Protein AF-0000000086676633 (afdb_homodimer)

Foldseek 3Di:
DADDPVLLVLLQVLLQLLLLLLVLLQVQLVVCVVVQLNQVSVVSNVVSVVSVVLNVVSCVVCVVNVHHHDPPHHDDQQHDPDPLSSLVSSLVSLVVLLVSLVVSLVVCVVVPVVVSNVSSVVVNVVSVVSNVVSVVLNVCCVVVPVVVSSVVRHDDPDPD/DADDPVLLVLLQVLLQLLLLLLVLLQVQLVVCVVVQLNQVSVVSNVVSVVSVVLNVVSCVVCVVNVHHHDPPHHDDHQHDPDPLSSLVSSLVSLVVLLVSLVVSLVVCVVVPVVVSNVSSVVVNVVSVVSNVVSVVLNVCCVVVPVVVSSVVRHDDPDPD

pLDDT: mean 95.57, std 9.32, range [37.19, 98.94]

Structure (mmCIF, N/CA/C/O backbone):
data_AF-0000000086676633-model_v1
#
loop_
_entity.id
_entity.type
_entity.pdbx_description
1 polymer Bacterioferritin
#
loop_
_atom_site.group_PDB
_atom_site.id
_atom_site.type_symbol
_atom_site.label_atom_id
_atom_site.label_alt_id
_atom_site.label_comp_id
_atom_site.label_asym_id
_atom_site.label_entity_id
_atom_site.label_seq_id
_atom_site.pdbx_PDB_ins_code
_atom_site.Cartn_x
_atom_site.Cartn_y
_atom_site.Cartn_z
_atom_site.occupancy
_atom_site.B_iso_or_equiv
_atom_site.auth_seq_id
_atom_site.auth_comp_id
_atom_site.auth_asym_id
_atom_site.auth_atom_id
_atom_site.pdbx_PDB_model_num
ATOM 1 N N . MET A 1 1 ? 8.594 24.953 11.445 1 59.09 1 MET A N 1
ATOM 2 C CA . MET A 1 1 ? 8 24.953 12.781 1 59.09 1 MET A CA 1
ATOM 3 C C . MET A 1 1 ? 7.645 23.531 13.211 1 59.09 1 MET A C 1
ATOM 5 O O . MET A 1 1 ? 7.156 22.734 12.406 1 59.09 1 MET A O 1
ATOM 9 N N . GLN A 1 2 ? 8.273 23.109 14.266 1 76.44 2 GLN A N 1
ATOM 10 C CA . GLN A 1 2 ? 8.094 21.75 14.773 1 76.44 2 GLN A CA 1
ATOM 11 C C . GLN A 1 2 ? 6.629 21.484 15.125 1 76.44 2 GLN A C 1
ATOM 13 O O . GLN A 1 2 ? 5.984 22.312 15.773 1 76.44 2 GLN A O 1
ATOM 18 N N . GLY A 1 3 ? 6.086 20.547 14.383 1 84.5 3 GLY A N 1
ATOM 19 C CA . GLY A 1 3 ? 4.676 20.234 14.57 1 84.5 3 GLY A CA 1
ATOM 20 C C . GLY A 1 3 ? 4.34 19.797 15.984 1 84.5 3 GLY A C 1
ATOM 21 O O . GLY A 1 3 ? 5.203 19.312 16.703 1 84.5 3 GLY A O 1
ATOM 22 N N . ASP A 1 4 ? 3.139 20.25 16.516 1 95.44 4 ASP A N 1
ATOM 23 C CA . ASP A 1 4 ? 2.584 19.734 17.766 1 95.44 4 ASP A CA 1
ATOM 24 C C . ASP A 1 4 ? 2.607 18.203 17.797 1 95.44 4 ASP A C 1
ATOM 26 O O . ASP A 1 4 ? 2.178 17.562 16.844 1 95.44 4 ASP A O 1
ATOM 30 N N . THR A 1 5 ? 3.191 17.688 18.875 1 97.19 5 THR A N 1
ATOM 31 C CA . THR A 1 5 ? 3.416 16.25 18.969 1 97.19 5 THR A CA 1
ATOM 32 C C . THR A 1 5 ? 2.096 15.484 18.875 1 97.19 5 THR A C 1
ATOM 34 O O . THR A 1 5 ? 2.029 14.43 18.234 1 97.19 5 THR A O 1
ATOM 37 N N . ARG A 1 6 ? 1.111 16.047 19.531 1 97.94 6 ARG A N 1
ATOM 38 C CA . ARG A 1 6 ? -0.182 15.367 19.516 1 97.94 6 ARG A CA 1
ATOM 39 C C . ARG A 1 6 ? -0.816 15.414 18.125 1 97.94 6 ARG A C 1
ATOM 41 O O . ARG A 1 6 ? -1.494 14.469 17.719 1 97.94 6 ARG A O 1
ATOM 48 N N . VAL A 1 7 ? -0.622 16.469 17.344 1 98.62 7 VAL A N 1
ATOM 49 C CA . VAL A 1 7 ? -1.09 16.562 15.969 1 98.62 7 VAL A CA 1
ATOM 50 C C . VAL A 1 7 ? -0.41 15.484 15.125 1 98.62 7 VAL A C 1
ATOM 52 O O . VAL A 1 7 ? -1.071 14.766 14.367 1 98.62 7 VAL A O 1
ATOM 55 N N . ILE A 1 8 ? 0.891 15.312 15.289 1 98.56 8 ILE A N 1
ATOM 56 C CA . ILE A 1 8 ? 1.647 14.328 14.523 1 98.56 8 ILE A CA 1
ATOM 57 C C . ILE A 1 8 ? 1.151 12.922 14.859 1 98.56 8 ILE A C 1
ATOM 59 O O . ILE A 1 8 ? 1.06 12.07 13.977 1 98.56 8 ILE A O 1
ATOM 63 N N . GLU A 1 9 ? 0.792 12.719 16.094 1 98.56 9 GLU A N 1
ATOM 64 C CA . GLU A 1 9 ? 0.247 11.43 16.5 1 98.56 9 GLU A CA 1
ATOM 65 C C . GLU A 1 9 ? -1.08 11.141 15.805 1 98.56 9 GLU A C 1
ATOM 67 O O . GLU A 1 9 ? -1.311 10.023 15.336 1 98.56 9 GLU A O 1
ATOM 72 N N . PHE A 1 10 ? -1.959 12.148 15.758 1 98.75 10 PHE A N 1
ATOM 73 C CA . PHE A 1 10 ? -3.234 12.008 15.07 1 98.75 10 PHE A CA 1
ATOM 74 C C . PHE A 1 10 ? -3.018 11.727 13.586 1 98.75 10 PHE A C 1
ATOM 76 O O . PHE A 1 10 ? -3.67 10.859 13.008 1 98.75 10 PHE A O 1
ATOM 83 N N . LEU A 1 11 ? -2.102 12.469 12.969 1 98.88 11 LEU A N 1
ATOM 84 C CA . LEU A 1 11 ? -1.812 12.297 11.555 1 98.88 11 LEU A CA 1
ATOM 85 C C . LEU A 1 11 ? -1.299 10.883 11.273 1 98.88 11 LEU A C 1
ATOM 87 O O . LEU A 1 11 ? -1.765 10.227 10.344 1 98.88 11 LEU A O 1
ATOM 91 N N . ASN A 1 12 ? -0.434 10.422 12.125 1 98.81 12 ASN A N 1
ATOM 92 C CA . ASN A 1 12 ? 0.134 9.094 11.914 1 98.81 12 ASN A CA 1
ATOM 93 C C . ASN A 1 12 ? -0.89 8 12.195 1 98.81 12 ASN A C 1
ATOM 95 O O . ASN A 1 12 ? -0.874 6.953 11.547 1 98.81 12 ASN A O 1
ATOM 99 N N . GLU A 1 13 ? -1.757 8.219 13.148 1 98.88 13 GLU A N 1
ATOM 100 C CA . GLU A 1 13 ? -2.814 7.238 13.383 1 98.88 13 GLU A CA 1
ATOM 101 C C . GLU A 1 13 ? -3.74 7.121 12.18 1 98.88 13 GLU A C 1
ATOM 103 O O . GLU A 1 13 ? -4.105 6.012 11.781 1 98.88 13 GLU A O 1
ATOM 108 N N . GLN A 1 14 ? -4.09 8.234 11.648 1 98.88 14 GLN A N 1
ATOM 109 C CA . GLN A 1 14 ? -4.938 8.211 10.461 1 98.88 14 GLN A CA 1
ATOM 110 C C . GLN A 1 14 ? -4.195 7.613 9.273 1 98.88 14 GLN A C 1
ATOM 112 O O . GLN A 1 14 ? -4.789 6.918 8.445 1 98.88 14 GLN A O 1
ATOM 117 N N . LEU A 1 15 ? -2.869 7.906 9.148 1 98.88 15 LEU A N 1
ATOM 118 C CA . LEU A 1 15 ? -2.062 7.289 8.102 1 98.88 15 LEU A CA 1
ATOM 119 C C . LEU A 1 15 ? -2.086 5.77 8.219 1 98.88 15 LEU A C 1
ATOM 121 O O . LEU A 1 15 ? -2.307 5.07 7.227 1 98.88 15 LEU A O 1
ATOM 125 N N . THR A 1 16 ? -1.94 5.277 9.438 1 98.88 16 THR A N 1
ATOM 126 C CA . THR A 1 16 ? -2.006 3.838 9.672 1 98.88 16 THR A CA 1
ATOM 127 C C . THR A 1 16 ? -3.354 3.277 9.227 1 98.88 16 THR A C 1
ATOM 129 O O . THR A 1 16 ? -3.414 2.221 8.594 1 98.88 16 THR A O 1
ATOM 132 N N . ALA A 1 17 ? -4.398 4 9.531 1 98.75 17 ALA A N 1
ATOM 133 C CA . ALA A 1 17 ? -5.742 3.578 9.148 1 98.75 17 ALA A CA 1
ATOM 134 C C . ALA A 1 17 ? -5.891 3.549 7.625 1 98.75 17 ALA A C 1
ATOM 136 O O . ALA A 1 17 ? -6.473 2.613 7.07 1 98.75 17 ALA A O 1
ATOM 137 N N . GLU A 1 18 ? -5.359 4.539 6.957 1 98.88 18 GLU A N 1
ATOM 138 C CA . GLU A 1 18 ? -5.441 4.582 5.5 1 98.88 18 GLU A CA 1
ATOM 139 C C . GLU A 1 18 ? -4.645 3.445 4.871 1 98.88 18 GLU A C 1
ATOM 141 O O . GLU A 1 18 ? -5.117 2.793 3.936 1 98.88 18 GLU A O 1
ATOM 146 N N . LEU A 1 19 ? -3.4 3.248 5.348 1 98.81 19 LEU A N 1
ATOM 147 C CA . LEU A 1 19 ? -2.582 2.15 4.844 1 98.81 19 LEU A CA 1
ATOM 148 C C . LEU A 1 19 ? -3.299 0.815 5.016 1 98.81 19 LEU A C 1
ATOM 150 O O . LEU A 1 19 ? -3.264 -0.033 4.121 1 98.81 19 LEU A O 1
ATOM 154 N N . THR A 1 20 ? -3.982 0.619 6.133 1 98.81 20 THR A N 1
ATOM 155 C CA . THR A 1 20 ? -4.773 -0.581 6.387 1 98.81 20 THR A CA 1
ATOM 156 C C . THR A 1 20 ? -5.914 -0.701 5.379 1 98.81 20 THR A C 1
ATOM 158 O O . THR A 1 20 ? -6.109 -1.759 4.777 1 98.81 20 THR A O 1
ATOM 161 N N . ALA A 1 21 ? -6.609 0.417 5.211 1 98.81 21 ALA A N 1
ATOM 162 C CA . ALA A 1 21 ? -7.754 0.437 4.305 1 98.81 21 ALA A CA 1
ATOM 163 C C . ALA A 1 21 ? -7.316 0.167 2.865 1 98.81 21 ALA A C 1
ATOM 165 O O . ALA A 1 21 ? -8 -0.546 2.127 1 98.81 21 ALA A O 1
ATOM 166 N N . ILE A 1 22 ? -6.207 0.708 2.418 1 98.75 22 ILE A N 1
ATOM 167 C CA . ILE A 1 22 ? -5.668 0.484 1.081 1 98.75 22 ILE A CA 1
ATOM 168 C C . ILE A 1 22 ? -5.512 -1.015 0.833 1 98.75 22 ILE A C 1
ATOM 170 O O . ILE A 1 22 ? -6.012 -1.541 -0.164 1 98.75 22 ILE A O 1
ATOM 174 N N . ASN A 1 23 ? -4.895 -1.685 1.785 1 98.56 23 ASN A N 1
ATOM 175 C CA . ASN A 1 23 ? -4.629 -3.111 1.645 1 98.56 23 ASN A CA 1
ATOM 176 C C . ASN A 1 23 ? -5.922 -3.928 1.679 1 98.56 23 ASN A C 1
ATOM 178 O O . ASN A 1 23 ? -6.09 -4.863 0.895 1 98.56 23 ASN A O 1
ATOM 182 N N . GLN A 1 24 ? -6.816 -3.609 2.572 1 98.81 24 GLN A N 1
ATOM 183 C CA . GLN A 1 24 ? -8.078 -4.332 2.711 1 98.81 24 GLN A CA 1
ATOM 184 C C . GLN A 1 24 ? -8.922 -4.207 1.448 1 98.81 24 GLN A C 1
ATOM 186 O O . GLN A 1 24 ? -9.383 -5.211 0.903 1 98.81 24 GLN A O 1
ATOM 191 N N . TYR A 1 25 ? -9.07 -2.922 0.974 1 98.75 25 TYR A N 1
ATOM 192 C CA . TYR A 1 25 ? -9.852 -2.686 -0.236 1 98.75 25 TYR A CA 1
ATOM 193 C C . TYR A 1 25 ? -9.211 -3.363 -1.44 1 98.75 25 TYR A C 1
ATOM 195 O O . TYR A 1 25 ? -9.914 -3.912 -2.297 1 98.75 25 TYR A O 1
ATOM 203 N N . PHE A 1 26 ? -7.938 -3.314 -1.531 1 98.75 26 PHE A N 1
ATOM 204 C CA . PHE A 1 26 ? -7.25 -3.926 -2.664 1 98.75 26 PHE A CA 1
ATOM 205 C C . PHE A 1 26 ? -7.477 -5.434 -2.686 1 98.75 26 PHE A C 1
ATOM 207 O O . PHE A 1 26 ? -7.848 -5.996 -3.717 1 98.75 26 PHE A O 1
ATOM 214 N N . LEU A 1 27 ? -7.293 -6.094 -1.565 1 98.75 27 LEU A N 1
ATOM 215 C CA . LEU A 1 27 ? -7.477 -7.539 -1.506 1 98.75 27 LEU A CA 1
ATOM 216 C C . LEU A 1 27 ? -8.93 -7.914 -1.787 1 98.75 27 LEU A C 1
ATOM 218 O O . LEU A 1 27 ? -9.203 -8.859 -2.525 1 98.75 27 LEU A O 1
ATOM 222 N N . HIS A 1 28 ? -9.898 -7.148 -1.217 1 98.81 28 HIS A N 1
ATOM 223 C CA . HIS A 1 28 ? -11.305 -7.395 -1.504 1 98.81 28 HIS A CA 1
ATOM 224 C C . HIS A 1 28 ? -11.594 -7.273 -2.996 1 98.81 28 HIS A C 1
ATOM 226 O O . HIS A 1 28 ? -12.289 -8.117 -3.57 1 98.81 28 HIS A O 1
ATOM 232 N N . ALA A 1 29 ? -11.031 -6.211 -3.576 1 98.44 29 ALA A N 1
ATOM 233 C CA . ALA A 1 29 ? -11.234 -6.023 -5.012 1 98.44 29 ALA A CA 1
ATOM 234 C C . ALA A 1 29 ? -10.711 -7.223 -5.801 1 98.44 29 ALA A C 1
ATOM 236 O O . ALA A 1 29 ? -11.375 -7.707 -6.715 1 98.44 29 ALA A O 1
ATOM 237 N N . LYS A 1 30 ? -9.562 -7.73 -5.461 1 98.5 30 LYS A N 1
ATOM 238 C CA . LYS A 1 30 ? -8.953 -8.859 -6.156 1 98.5 30 LYS A CA 1
ATOM 239 C C . LYS A 1 30 ? -9.773 -10.133 -5.953 1 98.5 30 LYS A C 1
ATOM 241 O O . LYS A 1 30 ? -9.938 -10.93 -6.883 1 98.5 30 LYS A O 1
ATOM 246 N N . MET A 1 31 ? -10.273 -10.312 -4.766 1 98.12 31 MET A N 1
ATOM 247 C CA . MET A 1 31 ? -11.141 -11.461 -4.496 1 98.12 31 MET A CA 1
ATOM 248 C C . MET A 1 31 ? -12.43 -11.375 -5.305 1 98.12 31 MET A C 1
ATOM 250 O O . MET A 1 31 ? -12.852 -12.359 -5.91 1 98.12 31 MET A O 1
ATOM 254 N N . GLN A 1 32 ? -13.039 -10.203 -5.289 1 97.38 32 GLN A N 1
ATOM 255 C CA . GLN A 1 32 ? -14.258 -9.969 -6.062 1 97.38 32 GLN A CA 1
ATOM 256 C C . GLN A 1 32 ? -14.031 -10.258 -7.547 1 97.38 32 GLN A C 1
ATOM 258 O O . GLN A 1 32 ? -14.859 -10.898 -8.195 1 97.38 32 GLN A O 1
ATOM 263 N N . GLU A 1 33 ? -12.953 -9.75 -8.039 1 96.38 33 GLU A N 1
ATOM 264 C CA . GLU A 1 33 ? -12.586 -10.008 -9.43 1 96.38 33 GLU A CA 1
ATOM 265 C C . GLU A 1 33 ? -12.422 -11.5 -9.695 1 96.38 33 GLU A C 1
ATOM 267 O O . GLU A 1 33 ? -12.93 -12.016 -10.688 1 96.38 33 GLU A O 1
ATOM 272 N N . ASN A 1 34 ? -11.758 -12.164 -8.781 1 95.56 34 ASN A N 1
ATOM 273 C CA . ASN A 1 34 ? -11.531 -13.602 -8.891 1 95.56 34 ASN A CA 1
ATOM 274 C C . ASN A 1 34 ? -12.844 -14.383 -8.875 1 95.56 34 ASN A C 1
ATOM 276 O O . ASN A 1 34 ? -12.953 -15.43 -9.516 1 95.56 34 ASN A O 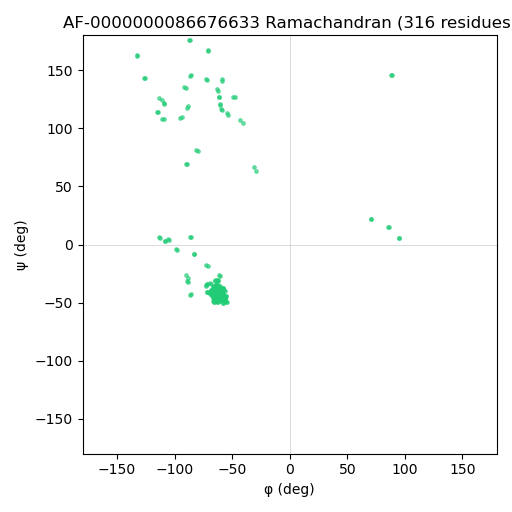1
ATOM 280 N N . TRP A 1 35 ? -13.82 -13.812 -8.156 1 94.56 35 TRP A N 1
ATOM 281 C CA . TRP A 1 35 ? -15.133 -14.453 -8.055 1 94.56 35 TRP A CA 1
ATOM 282 C C . TRP A 1 35 ? -16 -14.109 -9.258 1 94.56 35 TRP A C 1
ATOM 284 O O . TRP A 1 35 ? -17.109 -14.641 -9.406 1 94.56 35 TRP A O 1
ATOM 294 N N . GLY A 1 36 ? -15.57 -13.18 -10.133 1 93.62 36 GLY A N 1
ATOM 295 C CA . GLY A 1 36 ? -16.312 -12.82 -11.328 1 93.62 36 GLY A CA 1
ATOM 296 C C . GLY A 1 36 ? -17.203 -11.602 -11.133 1 93.62 36 GLY A C 1
ATOM 297 O O . GLY A 1 36 ? -17.953 -11.227 -12.039 1 93.62 36 GLY A O 1
ATOM 298 N N . TYR A 1 37 ? -17.109 -10.945 -9.945 1 94.81 37 TYR A N 1
ATOM 299 C CA . TYR A 1 37 ? -17.891 -9.742 -9.68 1 94.81 37 TYR A CA 1
ATOM 300 C C . TYR A 1 37 ? -17.125 -8.492 -10.117 1 94.81 37 TYR A C 1
ATOM 302 O O . TYR A 1 37 ? -16.812 -7.633 -9.289 1 94.81 37 TYR A O 1
ATOM 310 N N . THR A 1 38 ? -16.953 -8.305 -11.398 1 93.75 38 THR A N 1
ATOM 311 C CA . THR A 1 38 ? -15.984 -7.363 -11.953 1 93.75 38 THR A CA 1
ATOM 312 C C . THR A 1 38 ? -16.453 -5.926 -11.758 1 93.75 38 THR A C 1
ATOM 314 O O . THR A 1 38 ? -15.641 -5.023 -11.547 1 93.75 38 THR A O 1
ATOM 317 N N . LYS A 1 39 ? -17.719 -5.691 -11.836 1 94.06 39 LYS A N 1
ATOM 318 C CA . LYS A 1 39 ? -18.234 -4.344 -11.602 1 94.06 39 LYS A CA 1
ATOM 319 C C . LYS A 1 39 ? -17.984 -3.908 -10.156 1 94.06 39 LYS A C 1
ATOM 321 O O . LYS A 1 39 ? -17.531 -2.787 -9.914 1 94.06 39 LYS A O 1
ATOM 326 N N . LEU A 1 40 ? -18.25 -4.793 -9.258 1 96.56 40 LEU A N 1
ATOM 327 C CA . LEU A 1 40 ? -18.016 -4.523 -7.848 1 96.56 40 LEU A CA 1
ATOM 328 C C . LEU A 1 40 ? -16.531 -4.355 -7.57 1 96.56 40 LEU A C 1
ATOM 330 O O . LEU A 1 40 ? -16.125 -3.453 -6.832 1 96.56 40 LEU A O 1
ATOM 334 N N . ALA A 1 41 ? -15.727 -5.215 -8.188 1 97.25 41 ALA A N 1
ATOM 335 C CA . ALA A 1 41 ? -14.281 -5.176 -8.023 1 97.25 41 ALA A CA 1
ATOM 336 C C . ALA A 1 41 ? -13.711 -3.824 -8.453 1 97.25 41 ALA A C 1
ATOM 338 O O . ALA A 1 41 ? -12.828 -3.275 -7.789 1 97.25 41 ALA A O 1
ATOM 339 N N . ALA A 1 42 ? -14.227 -3.303 -9.539 1 96.44 42 ALA A N 1
ATOM 340 C CA . ALA A 1 42 ? -13.758 -2.016 -10.055 1 96.44 42 ALA A CA 1
ATOM 341 C C . ALA A 1 42 ? -14.047 -0.894 -9.062 1 96.44 42 ALA A C 1
ATOM 343 O O . ALA A 1 42 ? -13.203 -0.025 -8.836 1 96.44 42 ALA A O 1
ATOM 344 N N . HIS A 1 43 ? -15.227 -0.9 -8.516 1 97.12 43 HIS A N 1
ATOM 345 C CA . HIS A 1 43 ? -15.57 0.113 -7.523 1 97.12 43 HIS A CA 1
ATOM 346 C C . HIS A 1 43 ? -14.695 -0.007 -6.281 1 97.12 43 HIS A C 1
ATOM 348 O O . HIS A 1 43 ? -14.203 0.999 -5.762 1 97.12 43 HIS A O 1
ATOM 354 N N . THR A 1 44 ? -14.539 -1.28 -5.809 1 98.38 44 THR A N 1
ATOM 355 C CA . THR A 1 44 ? -13.727 -1.525 -4.617 1 98.38 44 THR A CA 1
ATOM 356 C C . THR A 1 44 ? -12.281 -1.093 -4.848 1 98.38 44 THR A C 1
ATOM 358 O O . THR A 1 44 ? -11.656 -0.505 -3.963 1 98.38 44 THR A O 1
ATOM 361 N N . ARG A 1 45 ? -11.734 -1.32 -5.996 1 98 45 ARG A N 1
ATOM 362 C CA . ARG A 1 45 ? -10.398 -0.875 -6.355 1 98 45 ARG A CA 1
ATOM 363 C C . ARG A 1 45 ? -10.297 0.647 -6.336 1 98 45 ARG A C 1
ATOM 365 O O . ARG A 1 45 ? -9.297 1.205 -5.879 1 98 45 ARG A O 1
ATOM 372 N N . TYR A 1 46 ? -11.281 1.244 -6.859 1 98.12 46 TYR A N 1
ATOM 373 C CA . TYR A 1 46 ? -11.328 2.703 -6.844 1 98.12 46 TYR A CA 1
ATOM 374 C C . TYR A 1 46 ? -11.281 3.234 -5.414 1 98.12 46 TYR A C 1
ATOM 376 O O . TYR A 1 46 ? -10.648 4.262 -5.152 1 98.12 46 TYR A O 1
ATOM 384 N N . GLU A 1 47 ? -11.969 2.572 -4.48 1 98.12 47 GLU A N 1
ATOM 385 C CA . GLU A 1 47 ? -11.914 2.971 -3.078 1 98.12 47 GLU A CA 1
ATOM 386 C C . GLU A 1 47 ? -10.492 2.85 -2.525 1 98.12 47 GLU A C 1
ATOM 388 O O . GLU A 1 47 ? -10.062 3.684 -1.73 1 98.12 47 GLU A O 1
ATOM 393 N N . SER A 1 48 ? -9.789 1.783 -2.918 1 98.19 48 SER A N 1
ATOM 394 C CA . SER A 1 48 ? -8.406 1.611 -2.498 1 98.19 48 SER A CA 1
ATOM 395 C C . SER A 1 48 ? -7.535 2.768 -2.979 1 98.19 48 SER A C 1
ATOM 397 O O . SER A 1 48 ? -6.676 3.254 -2.242 1 98.19 48 SER A O 1
ATOM 399 N N . ILE A 1 49 ? -7.773 3.258 -4.176 1 97.62 49 ILE A N 1
ATOM 400 C CA . ILE A 1 49 ? -7.027 4.371 -4.758 1 97.62 49 ILE A CA 1
ATOM 401 C C . ILE A 1 49 ? -7.348 5.656 -3.996 1 97.62 49 ILE A C 1
ATOM 403 O O . ILE A 1 49 ? -6.453 6.465 -3.729 1 97.62 49 ILE A O 1
ATOM 407 N N . ASP A 1 50 ? -8.617 5.793 -3.672 1 98.06 50 ASP A N 1
ATOM 408 C CA . ASP A 1 50 ? -9.016 6.957 -2.887 1 98.06 50 ASP A CA 1
ATOM 409 C C . ASP A 1 50 ? -8.266 7.004 -1.558 1 98.06 50 ASP A C 1
ATOM 411 O O . ASP A 1 50 ? -7.793 8.062 -1.145 1 98.06 50 ASP A O 1
ATOM 415 N N . GLU A 1 51 ? -8.141 5.879 -0.866 1 98.75 51 GLU A N 1
ATOM 416 C CA . GLU A 1 51 ? -7.418 5.816 0.4 1 98.75 51 GLU A CA 1
ATOM 417 C C . GLU A 1 51 ? -5.93 6.102 0.201 1 98.75 51 GLU A C 1
ATOM 419 O O . GLU A 1 51 ? -5.273 6.645 1.092 1 98.75 51 GLU A O 1
ATOM 424 N N . MET A 1 52 ? -5.398 5.75 -0.942 1 98.25 52 MET A N 1
ATOM 425 C CA . MET A 1 52 ? -4 6.051 -1.246 1 98.25 52 MET A CA 1
ATOM 426 C C . MET A 1 52 ? -3.775 7.555 -1.342 1 98.25 52 MET A C 1
ATOM 428 O O . MET A 1 52 ? -2.75 8.062 -0.888 1 98.25 52 MET A O 1
ATOM 432 N N . LYS A 1 53 ? -4.73 8.242 -1.937 1 98.5 53 LYS A N 1
ATOM 433 C CA . LYS A 1 53 ? -4.645 9.695 -2.004 1 98.5 53 LYS A CA 1
ATOM 434 C C . LYS A 1 53 ? -4.652 10.312 -0.607 1 98.5 53 LYS A C 1
ATOM 436 O O . LYS A 1 53 ? -3.922 11.266 -0.339 1 98.5 53 LYS A O 1
ATOM 441 N N . HIS A 1 54 ? -5.508 9.773 0.313 1 98.88 54 HIS A N 1
ATOM 442 C CA . HIS A 1 54 ? -5.516 10.234 1.697 1 98.88 54 HIS A CA 1
ATOM 443 C C . HIS A 1 54 ? -4.164 10 2.365 1 98.88 54 HIS A C 1
ATOM 445 O O . HIS A 1 54 ? -3.635 10.898 3.029 1 98.88 54 HIS A O 1
ATOM 451 N N . ALA A 1 55 ? -3.607 8.828 2.164 1 98.75 55 ALA A N 1
ATOM 452 C CA . ALA A 1 55 ? -2.311 8.492 2.748 1 98.75 55 ALA A CA 1
ATOM 453 C C . ALA A 1 55 ? -1.23 9.461 2.268 1 98.75 55 ALA A C 1
ATOM 455 O O . ALA A 1 55 ? -0.367 9.875 3.047 1 98.75 55 ALA A O 1
ATOM 456 N N . GLU A 1 56 ? -1.33 9.836 1.024 1 98.44 56 GLU A N 1
ATOM 457 C CA . GLU A 1 56 ? -0.342 10.742 0.451 1 98.44 56 GLU A CA 1
ATOM 458 C C . GLU A 1 56 ? -0.418 12.117 1.099 1 98.44 56 GLU A C 1
ATOM 460 O O . GLU A 1 56 ? 0.603 12.68 1.505 1 98.44 56 GLU A O 1
ATOM 465 N N . VAL A 1 57 ? -1.623 12.656 1.197 1 98.75 57 VAL A N 1
ATOM 466 C CA . VAL A 1 57 ? -1.812 13.984 1.765 1 98.75 57 VAL A CA 1
ATOM 467 C C . VAL A 1 57 ? -1.373 13.992 3.227 1 98.75 57 VAL A C 1
ATOM 469 O O . VAL A 1 57 ? -0.745 14.945 3.689 1 98.75 57 VAL A O 1
ATOM 472 N N . LEU A 1 58 ? -1.682 12.906 3.928 1 98.88 58 LEU A N 1
ATOM 473 C CA . LEU A 1 58 ? -1.272 12.797 5.324 1 98.88 58 LEU A CA 1
ATOM 474 C C . LEU A 1 58 ? 0.247 12.75 5.441 1 98.88 58 LEU A C 1
ATOM 476 O O . LEU A 1 58 ? 0.827 13.414 6.305 1 98.88 58 LEU A O 1
ATOM 480 N N . THR A 1 59 ? 0.891 12.016 4.598 1 98.81 59 THR A N 1
ATOM 481 C CA . THR A 1 59 ? 2.344 11.875 4.594 1 98.81 59 THR A CA 1
ATOM 482 C C . THR A 1 59 ? 3.012 13.227 4.363 1 98.81 59 THR A C 1
ATOM 484 O O . THR A 1 59 ? 3.934 13.602 5.09 1 98.81 59 THR A O 1
ATOM 487 N N . ASP A 1 60 ? 2.465 13.938 3.406 1 98.5 60 ASP A N 1
ATOM 488 C CA . ASP A 1 60 ? 3.006 15.258 3.096 1 98.5 60 ASP A CA 1
ATOM 489 C C . ASP A 1 60 ? 2.896 16.188 4.297 1 98.5 60 ASP A C 1
ATOM 491 O O . ASP A 1 60 ? 3.834 16.938 4.598 1 98.5 60 ASP A O 1
ATOM 495 N N . ARG A 1 61 ? 1.784 16.156 4.965 1 98.75 61 ARG A N 1
ATOM 496 C CA . ARG A 1 61 ? 1.574 17.031 6.113 1 98.75 61 ARG A CA 1
ATOM 497 C C . ARG A 1 61 ? 2.521 16.672 7.254 1 98.75 61 ARG A C 1
ATOM 499 O O . ARG A 1 61 ? 3.086 17.562 7.898 1 98.75 61 ARG A O 1
ATOM 506 N N . ILE A 1 62 ? 2.703 15.375 7.492 1 98.75 62 ILE A N 1
ATOM 507 C CA . ILE A 1 62 ? 3.594 14.922 8.555 1 98.75 62 ILE A CA 1
ATOM 508 C C . ILE A 1 62 ? 5.016 15.398 8.273 1 98.75 62 ILE A C 1
ATOM 510 O O . ILE A 1 62 ? 5.684 15.938 9.156 1 98.75 62 ILE A O 1
ATOM 514 N N . LEU A 1 63 ? 5.465 15.234 7.047 1 98.19 63 LEU A N 1
ATOM 515 C CA . LEU A 1 63 ? 6.805 15.656 6.664 1 98.19 63 LEU A CA 1
ATOM 516 C C . LEU A 1 63 ? 6.949 17.172 6.777 1 98.19 63 LEU A C 1
ATOM 518 O O . LEU A 1 63 ? 7.977 17.672 7.25 1 98.19 63 LEU A O 1
ATOM 522 N N . PHE A 1 64 ? 5.91 17.875 6.363 1 97.25 64 PHE A N 1
ATOM 523 C CA . PHE A 1 64 ? 5.918 19.328 6.453 1 97.25 64 PHE A CA 1
ATOM 524 C C . PHE A 1 64 ? 6.129 19.781 7.891 1 97.25 64 PHE A C 1
ATOM 526 O O . PHE A 1 64 ? 6.836 20.766 8.141 1 97.25 64 PHE A O 1
ATOM 533 N N . LEU A 1 65 ? 5.539 19.078 8.812 1 97.75 65 LEU A N 1
ATOM 534 C CA . LEU A 1 65 ? 5.605 19.406 10.227 1 97.75 65 LEU A CA 1
ATOM 535 C C . LEU A 1 65 ? 6.859 18.812 10.867 1 97.75 65 LEU A C 1
ATOM 537 O O . LEU A 1 65 ? 6.969 18.766 12.094 1 97.75 65 LEU A O 1
ATOM 541 N N . GLU A 1 66 ? 7.727 18.234 10.055 1 96.88 66 GLU A N 1
ATOM 542 C CA . GLU A 1 66 ? 9.016 17.688 10.445 1 96.88 66 GLU A CA 1
ATOM 543 C C . GLU A 1 66 ? 8.852 16.422 11.281 1 96.88 66 GLU A C 1
ATOM 545 O O . GLU A 1 66 ? 9.688 16.125 12.133 1 96.88 66 GLU A O 1
ATOM 550 N N . GLY A 1 67 ? 7.645 15.812 11.086 1 97.38 67 GLY A N 1
ATOM 551 C CA . GLY A 1 67 ? 7.445 14.484 11.641 1 97.38 67 GLY A CA 1
ATOM 552 C C . GLY A 1 67 ? 7.902 13.375 10.719 1 97.38 67 GLY A C 1
ATOM 553 O O . GLY A 1 67 ? 8.375 13.641 9.609 1 97.38 67 GLY A O 1
ATOM 554 N N . LEU A 1 68 ? 7.82 12.195 11.195 1 96.5 68 LEU A N 1
ATOM 555 C CA . LEU A 1 68 ? 8.141 11.016 10.398 1 96.5 68 LEU A CA 1
ATOM 556 C C . LEU A 1 68 ? 6.902 10.156 10.172 1 96.5 68 LEU A C 1
ATOM 558 O O . LEU A 1 68 ? 6.344 9.609 11.117 1 96.5 68 LEU A O 1
ATOM 562 N N . PRO A 1 69 ? 6.457 10.055 8.922 1 98.62 69 PRO A N 1
ATOM 563 C CA . PRO A 1 69 ? 5.324 9.172 8.633 1 98.62 69 PRO A CA 1
ATOM 564 C C . PRO A 1 69 ? 5.633 7.707 8.938 1 98.62 69 PRO A C 1
ATOM 566 O O . PRO A 1 69 ? 6.703 7.211 8.57 1 98.62 69 PRO A O 1
ATOM 569 N N . ASN A 1 70 ? 4.801 7.016 9.602 1 98.5 70 ASN A N 1
ATOM 570 C CA . ASN A 1 70 ? 4.984 5.605 9.922 1 98.5 70 ASN A CA 1
ATOM 571 C C . ASN A 1 70 ? 4.32 4.699 8.898 1 98.5 70 ASN A C 1
ATOM 573 O O . ASN A 1 70 ? 3.092 4.578 8.867 1 98.5 70 ASN A O 1
ATOM 577 N N . PHE A 1 71 ? 5.109 4.008 8.094 1 98.5 71 PHE A N 1
ATOM 578 C CA . PHE A 1 71 ? 4.605 3.125 7.047 1 98.5 71 PHE A CA 1
ATOM 579 C C . PHE A 1 71 ? 4.766 1.664 7.449 1 98.5 71 PHE A C 1
ATOM 581 O O . PHE A 1 71 ? 4.5 0.762 6.652 1 98.5 71 PHE A O 1
ATOM 588 N N . GLN A 1 72 ? 5.227 1.411 8.672 1 97.81 72 GLN A N 1
ATOM 589 C CA . GLN A 1 72 ? 5.473 0.061 9.172 1 97.81 72 GLN A CA 1
ATOM 590 C C . GLN A 1 72 ? 4.223 -0.518 9.828 1 97.81 72 GLN A C 1
ATOM 592 O O . GLN A 1 72 ? 3.98 -1.724 9.758 1 97.81 72 GLN A O 1
ATOM 597 N N . LYS A 1 73 ? 3.479 0.331 10.391 1 97.31 73 LYS A N 1
ATOM 598 C CA . LYS A 1 73 ? 2.367 -0.105 11.234 1 97.31 73 LYS A CA 1
ATOM 599 C C . LYS A 1 73 ? 1.081 -0.231 10.422 1 97.31 73 LYS A C 1
ATOM 601 O O . LYS A 1 73 ? 0.76 0.647 9.617 1 97.31 73 LYS A O 1
ATOM 606 N N . LEU A 1 74 ? 0.33 -1.31 10.609 1 98.19 74 LEU A N 1
ATOM 607 C CA . LEU A 1 74 ? -1.034 -1.523 10.133 1 98.19 74 LEU A CA 1
ATOM 608 C C . LEU A 1 74 ? -1.949 -1.929 11.289 1 98.19 74 LEU A C 1
ATOM 610 O O . LEU A 1 74 ? -1.511 -2.59 12.234 1 98.19 74 LEU A O 1
ATOM 614 N N . PHE A 1 75 ? -3.145 -1.472 11.273 1 98.25 75 PHE A N 1
ATOM 615 C CA . PHE A 1 75 ? -4.156 -2.129 12.094 1 98.25 75 PHE A CA 1
ATOM 616 C C . PHE A 1 75 ? -4.504 -3.5 11.523 1 98.25 75 PHE A C 1
ATOM 618 O O . PHE A 1 75 ? -4.105 -3.836 10.406 1 98.25 75 PHE A O 1
ATOM 625 N N . PRO A 1 76 ? -5.211 -4.332 12.32 1 97.81 76 PRO A N 1
ATOM 626 C CA . PRO A 1 76 ? -5.629 -5.629 11.773 1 97.81 76 PRO A CA 1
ATOM 627 C C . PRO A 1 76 ? -6.551 -5.492 10.562 1 97.81 76 PRO A C 1
ATOM 629 O O . PRO A 1 76 ? -7.531 -4.742 10.617 1 97.81 76 PRO A O 1
ATOM 632 N N . LEU A 1 77 ? -6.176 -6.156 9.469 1 98.44 77 LEU A N 1
ATOM 633 C CA . LEU A 1 77 ? -7.074 -6.219 8.32 1 98.44 77 LEU A CA 1
ATOM 634 C C . LEU A 1 77 ? -8.258 -7.133 8.602 1 98.44 77 LEU A C 1
ATOM 636 O O . LEU A 1 77 ? -8.117 -8.156 9.273 1 98.44 77 LEU A O 1
ATOM 640 N N . ARG A 1 78 ? -9.414 -6.793 8.164 1 98.19 78 ARG A N 1
ATOM 641 C CA . ARG A 1 78 ? -10.617 -7.613 8.195 1 98.19 78 ARG A CA 1
ATOM 642 C C . ARG A 1 78 ? -11.008 -8.07 6.793 1 98.19 78 ARG A C 1
ATOM 644 O O . ARG A 1 78 ? -11.508 -7.273 5.996 1 98.19 78 ARG A O 1
ATOM 651 N N . ILE A 1 79 ? -10.828 -9.273 6.504 1 98.38 79 ILE A N 1
ATOM 652 C CA . ILE A 1 79 ? -11.047 -9.781 5.152 1 98.38 79 ILE A CA 1
ATOM 653 C C . ILE A 1 79 ? -12.297 -10.664 5.129 1 98.38 79 ILE A C 1
ATOM 655 O O . ILE A 1 79 ? -12.391 -11.633 5.875 1 98.38 79 ILE A O 1
ATOM 659 N N . GLY A 1 80 ? -13.211 -10.273 4.32 1 98.31 80 GLY A N 1
ATOM 660 C CA . GLY A 1 80 ? -14.43 -11.047 4.168 1 98.31 80 GLY A CA 1
ATOM 661 C C . GLY A 1 80 ? -14.305 -12.164 3.148 1 98.31 80 GLY A C 1
ATOM 662 O O . GLY A 1 80 ? -13.656 -12 2.111 1 98.31 80 GLY A O 1
ATOM 663 N N . GLU A 1 81 ? -15.016 -13.297 3.445 1 96.69 81 GLU A N 1
ATOM 664 C CA . GLU A 1 81 ? -14.992 -14.445 2.539 1 96.69 81 GLU A CA 1
ATOM 665 C C . GLU A 1 81 ? -16.234 -14.469 1.649 1 96.69 81 GLU A C 1
ATOM 667 O O . GLU A 1 81 ? -16.391 -15.367 0.822 1 96.69 81 GLU A O 1
ATOM 672 N N . THR A 1 82 ? -17.125 -13.578 1.864 1 97.31 82 THR A N 1
ATOM 673 C CA . THR A 1 82 ? -18.25 -13.266 0.999 1 97.31 82 THR A CA 1
ATOM 674 C C . THR A 1 82 ? -18.375 -11.766 0.783 1 97.31 82 THR A C 1
ATOM 676 O O . THR A 1 82 ? -17.797 -10.977 1.533 1 97.31 82 THR A O 1
ATOM 679 N N . VAL A 1 83 ? -19.125 -11.438 -0.241 1 97.69 83 VAL A N 1
ATOM 680 C CA . VAL A 1 83 ? -19.297 -10.016 -0.542 1 97.69 83 VAL A CA 1
ATOM 681 C C . VAL A 1 83 ? -19.922 -9.312 0.651 1 97.69 83 VAL A C 1
ATOM 683 O O . VAL A 1 83 ? -19.484 -8.234 1.054 1 97.69 83 VAL A O 1
ATOM 686 N N . LYS A 1 84 ? -20.984 -9.883 1.22 1 98.25 84 LYS A N 1
ATOM 687 C CA . LYS A 1 84 ? -21.641 -9.281 2.379 1 98.25 84 LYS A CA 1
ATOM 688 C C . LYS A 1 84 ? -20.656 -9.109 3.537 1 98.25 84 LYS A C 1
ATOM 690 O O . LYS A 1 84 ? -20.625 -8.055 4.176 1 98.25 84 LYS A O 1
ATOM 695 N N . GLU A 1 85 ? -19.844 -10.094 3.805 1 98.5 85 GLU A N 1
ATOM 696 C CA . GLU A 1 85 ? -18.844 -10 4.859 1 98.5 85 GLU A CA 1
ATOM 697 C C . GLU A 1 85 ? -17.828 -8.906 4.555 1 98.5 85 GLU A C 1
ATOM 699 O O . GLU A 1 85 ? -17.375 -8.211 5.461 1 98.5 85 GLU A O 1
ATOM 704 N N . GLN A 1 86 ? -17.422 -8.844 3.26 1 98.75 86 GLN A N 1
ATOM 705 C CA . GLN A 1 86 ? -16.484 -7.797 2.863 1 98.75 86 GLN A CA 1
ATOM 706 C C . GLN A 1 86 ? -17.047 -6.41 3.152 1 98.75 86 GLN A C 1
ATOM 708 O O . GLN A 1 86 ? -16.359 -5.547 3.688 1 98.75 86 GLN A O 1
ATOM 713 N N . PHE A 1 87 ? -18.328 -6.227 2.834 1 98.75 87 PHE A N 1
ATOM 714 C CA . PHE A 1 87 ? -18.969 -4.945 3.092 1 98.75 87 PHE A CA 1
ATOM 715 C C . PHE A 1 87 ? -19 -4.641 4.586 1 98.75 87 PHE A C 1
ATOM 717 O O . PHE A 1 87 ? -18.734 -3.506 4.996 1 98.75 87 PHE A O 1
ATOM 724 N N . ASN A 1 88 ? -19.281 -5.609 5.371 1 98.75 88 ASN A N 1
ATOM 725 C CA . ASN A 1 88 ? -19.312 -5.41 6.816 1 98.75 88 ASN A CA 1
ATOM 726 C C . ASN A 1 88 ? -17.922 -5.078 7.352 1 98.75 88 ASN A C 1
ATOM 728 O O . ASN A 1 88 ? -17.766 -4.223 8.227 1 98.75 88 ASN A O 1
ATOM 732 N N . CYS A 1 89 ? -16.922 -5.785 6.879 1 98.81 89 CYS A N 1
ATOM 733 C CA . CYS A 1 89 ? -15.531 -5.508 7.262 1 98.81 89 CYS A CA 1
ATOM 734 C C . CYS A 1 89 ? -15.141 -4.086 6.883 1 98.81 89 CYS A C 1
ATOM 736 O O . CYS A 1 89 ? -14.555 -3.363 7.691 1 98.81 89 CYS A O 1
ATOM 738 N N . ASP A 1 90 ? -15.492 -3.684 5.625 1 98.81 90 ASP A N 1
ATOM 739 C CA . ASP A 1 90 ? -15.164 -2.344 5.145 1 98.81 90 ASP A CA 1
ATOM 740 C C . ASP A 1 90 ? -15.93 -1.279 5.93 1 98.81 90 ASP A C 1
ATOM 742 O O . ASP A 1 90 ? -15.414 -0.188 6.172 1 98.81 90 ASP A O 1
ATOM 746 N N . MET A 1 91 ? -17.172 -1.58 6.32 1 98.75 91 MET A N 1
ATOM 747 C CA . MET A 1 91 ? -17.969 -0.678 7.145 1 98.75 91 MET A CA 1
ATOM 748 C C . MET A 1 91 ? -17.266 -0.372 8.461 1 98.75 91 MET A C 1
ATOM 750 O O . MET A 1 91 ? -17.188 0.787 8.875 1 98.75 91 MET A O 1
ATOM 754 N N . LYS A 1 92 ? -16.688 -1.362 9.086 1 98.69 92 LYS A N 1
ATOM 755 C CA . LYS A 1 92 ? -15.992 -1.185 10.359 1 98.69 92 LYS A CA 1
ATOM 756 C C . LYS A 1 92 ? -14.805 -0.235 10.211 1 98.69 92 LYS A C 1
ATOM 758 O O . LYS A 1 92 ? -14.617 0.664 11.031 1 98.69 92 LYS A O 1
ATOM 763 N N . ILE A 1 93 ? -14.039 -0.403 9.133 1 98.12 93 ILE A N 1
ATOM 764 C CA . ILE A 1 93 ? -12.859 0.421 8.906 1 98.12 93 ILE A CA 1
ATOM 765 C C . ILE A 1 93 ? -13.273 1.878 8.719 1 98.12 93 ILE A C 1
ATOM 767 O O . ILE A 1 93 ? -12.641 2.787 9.258 1 98.12 93 ILE A O 1
ATOM 771 N N . GLU A 1 94 ? -14.359 2.061 7.969 1 98.62 94 GLU A N 1
ATOM 772 C CA . GLU A 1 94 ? -14.797 3.418 7.66 1 98.62 94 GLU A CA 1
ATOM 773 C C . GLU A 1 94 ? -15.391 4.102 8.891 1 98.62 94 GLU A C 1
ATOM 775 O O . GLU A 1 94 ? -15.156 5.289 9.117 1 98.62 94 GLU A O 1
ATOM 780 N N . VAL A 1 95 ? -16.156 3.422 9.672 1 98.69 95 VAL A N 1
ATOM 781 C CA . VAL A 1 95 ? -16.766 3.984 10.875 1 98.69 95 VAL A CA 1
ATOM 782 C C . VAL A 1 95 ? -15.672 4.363 11.875 1 98.69 95 VAL A C 1
ATOM 784 O O . VAL A 1 95 ? -15.734 5.426 12.5 1 98.69 95 VAL A O 1
ATOM 787 N N . GLU A 1 96 ? -14.688 3.514 12.008 1 98.69 96 GLU A N 1
ATOM 788 C CA . GLU A 1 96 ? -13.555 3.818 12.875 1 98.69 96 GLU A CA 1
ATOM 789 C C . GLU A 1 96 ? -12.789 5.039 12.375 1 98.69 96 GLU A C 1
ATOM 791 O O . GLU A 1 96 ? -12.312 5.848 13.18 1 98.69 96 GLU A O 1
ATOM 796 N N . ALA A 1 97 ? -12.641 5.117 11.031 1 98.62 97 ALA A N 1
ATOM 797 C CA . ALA A 1 97 ? -11.969 6.277 10.445 1 98.62 97 ALA A CA 1
ATOM 798 C C . ALA A 1 97 ? -12.719 7.562 10.766 1 98.62 97 ALA A C 1
ATOM 800 O O . ALA A 1 97 ? -12.109 8.57 11.141 1 98.62 97 ALA A O 1
ATOM 801 N N . VAL A 1 98 ? -14.039 7.551 10.625 1 98.81 98 VAL A N 1
ATOM 802 C CA . VAL A 1 98 ? -14.875 8.711 10.906 1 98.81 98 VAL A CA 1
ATOM 803 C C . VAL A 1 98 ? -14.664 9.164 12.352 1 98.81 98 VAL A C 1
ATOM 805 O O . VAL A 1 98 ? -14.445 10.352 12.609 1 98.81 98 VAL A O 1
ATOM 808 N N . ASP A 1 99 ? -14.711 8.195 13.234 1 98.75 99 ASP A N 1
ATOM 809 C CA . ASP A 1 99 ? -14.523 8.5 14.648 1 98.75 99 ASP A CA 1
ATOM 810 C C . ASP A 1 99 ? -13.148 9.117 14.898 1 98.75 99 ASP A C 1
ATOM 812 O O . ASP A 1 99 ? -13.039 10.141 15.57 1 98.75 99 ASP A O 1
ATOM 816 N N . ARG A 1 100 ? -12.094 8.562 14.367 1 98.62 100 ARG A N 1
ATOM 817 C CA . ARG A 1 100 ? -10.719 9.016 14.539 1 98.62 100 ARG A CA 1
ATOM 818 C C . ARG A 1 100 ? -10.539 10.43 13.977 1 98.62 100 ARG A C 1
ATOM 820 O O . ARG A 1 100 ? -9.906 11.273 14.609 1 98.62 100 ARG A O 1
ATOM 827 N N . LEU A 1 101 ? -11.102 10.602 12.789 1 98.94 101 LEU A N 1
ATOM 828 C CA . LEU A 1 101 ? -10.969 11.891 12.125 1 98.94 101 LEU A CA 1
ATOM 829 C C . LEU A 1 101 ? -11.664 12.992 12.93 1 98.94 101 LEU A C 1
ATOM 831 O O . LEU A 1 101 ? -11.117 14.086 13.086 1 98.94 101 LEU A O 1
ATOM 835 N N . ARG A 1 102 ? -12.867 12.711 13.477 1 98.88 102 ARG A N 1
ATOM 836 C CA . ARG A 1 102 ? -13.609 13.688 14.266 1 98.88 102 ARG A CA 1
ATOM 837 C C . ARG A 1 102 ? -12.828 14.086 15.516 1 98.88 102 ARG A C 1
ATOM 839 O O . ARG A 1 102 ? -12.742 15.266 15.852 1 98.88 102 ARG A O 1
ATOM 846 N N . ARG A 1 103 ? -12.25 13.117 16.172 1 98.81 103 ARG A N 1
ATOM 847 C CA . ARG A 1 103 ? -11.453 13.391 17.359 1 98.81 103 ARG A CA 1
ATOM 848 C C . ARG A 1 103 ? -10.242 14.258 17.016 1 98.81 103 ARG A C 1
ATOM 850 O O . ARG A 1 103 ? -9.914 15.188 17.75 1 98.81 103 ARG A O 1
ATOM 857 N N . GLY A 1 104 ? -9.555 13.938 15.867 1 98.81 104 GLY A N 1
ATOM 858 C CA . GLY A 1 104 ? -8.406 14.719 15.438 1 98.81 104 GLY A CA 1
ATOM 859 C C . GLY A 1 104 ? -8.758 16.156 15.086 1 98.81 104 GLY A C 1
ATOM 860 O O . GLY A 1 104 ? -8.047 17.078 15.469 1 98.81 104 GLY A O 1
ATOM 861 N N . ILE A 1 105 ? -9.875 16.312 14.359 1 98.88 105 ILE A N 1
ATOM 862 C CA . ILE A 1 105 ? -10.344 17.641 13.961 1 98.88 105 ILE A CA 1
ATOM 863 C C . ILE A 1 105 ? -10.57 18.5 15.203 1 98.88 105 ILE A C 1
ATOM 865 O O . ILE A 1 105 ? -10.133 19.641 15.25 1 98.88 105 ILE A O 1
ATOM 869 N N . GLU A 1 106 ? -11.273 17.922 16.203 1 98.81 106 GLU A N 1
ATOM 870 C CA . GLU A 1 106 ? -11.547 18.656 17.422 1 98.81 106 GLU A CA 1
ATOM 871 C C . GLU A 1 106 ? -10.258 19.141 18.078 1 98.81 106 GLU A C 1
ATOM 873 O O . GLU A 1 106 ? -10.148 20.312 18.453 1 98.81 106 GLU A O 1
ATOM 878 N N . TYR A 1 107 ? -9.25 18.281 18.234 1 98.81 107 TYR A N 1
ATOM 879 C CA . TYR A 1 107 ? -7.988 18.656 18.859 1 98.81 107 TYR A CA 1
ATOM 880 C C . TYR A 1 107 ? -7.262 19.703 18.031 1 98.81 107 TYR A C 1
ATOM 882 O O . TYR A 1 107 ? -6.832 20.734 18.562 1 98.81 107 TYR A O 1
ATOM 890 N N . MET A 1 108 ? -7.133 19.484 16.719 1 98.75 108 MET A N 1
ATOM 891 C CA . MET A 1 108 ? -6.391 20.375 15.836 1 98.75 108 MET A CA 1
ATOM 892 C C . MET A 1 108 ? -7 21.781 15.844 1 98.75 108 MET A C 1
ATOM 894 O O . MET A 1 108 ? -6.277 22.781 15.891 1 98.75 108 MET A O 1
ATOM 898 N N . ARG A 1 109 ? -8.305 21.859 15.852 1 98.56 109 ARG A N 1
ATOM 899 C CA . ARG A 1 109 ? -8.977 23.156 15.914 1 98.56 109 ARG A CA 1
ATOM 900 C C . ARG A 1 109 ? -8.758 23.828 17.266 1 98.56 109 ARG A C 1
ATOM 902 O O . ARG A 1 109 ? -8.562 25.047 17.344 1 98.56 109 ARG A O 1
ATOM 909 N N . SER A 1 110 ? -8.781 23.047 18.328 1 98.62 110 SER A N 1
ATOM 910 C CA . SER A 1 110 ? -8.633 23.578 19.672 1 98.62 110 SER A CA 1
ATOM 911 C C . SER A 1 110 ? -7.281 24.281 19.859 1 98.62 110 SER A C 1
ATOM 913 O O . SER A 1 110 ? -7.152 25.203 20.656 1 98.62 110 SER A O 1
ATOM 915 N N . ILE A 1 111 ? -6.277 23.875 19.094 1 98.12 111 ILE A N 1
ATOM 916 C CA . ILE A 1 111 ? -4.953 24.453 19.281 1 98.12 111 ILE A CA 1
ATOM 917 C C . ILE A 1 111 ? -4.621 25.375 18.109 1 98.12 111 ILE A C 1
ATOM 919 O O . ILE A 1 111 ? -3.479 25.812 17.953 1 98.12 111 ILE A O 1
ATOM 923 N N . GLY A 1 112 ? -5.527 25.562 17.203 1 97.81 112 GLY A N 1
ATOM 924 C CA . GLY A 1 112 ? -5.391 26.531 16.125 1 97.81 112 GLY A CA 1
ATOM 925 C C . GLY A 1 112 ? -4.629 25.984 14.938 1 97.81 112 GLY A C 1
ATOM 926 O O . GLY A 1 112 ? -4.141 26.766 14.102 1 97.81 112 GLY A O 1
ATOM 927 N N . ASP A 1 113 ? -4.406 24.688 14.789 1 98.12 113 ASP A N 1
ATOM 928 C CA . ASP A 1 113 ? -3.818 24.062 13.602 1 98.12 113 ASP A CA 1
ATOM 929 C C . ASP A 1 113 ? -4.863 23.891 12.5 1 98.12 113 ASP A C 1
ATOM 931 O O . ASP A 1 113 ? -5.312 22.781 12.234 1 98.12 113 ASP A O 1
ATOM 935 N N . VAL A 1 114 ? -5.109 24.938 11.789 1 98.38 114 VAL A N 1
ATOM 936 C CA . VAL A 1 114 ? -6.199 25.031 10.82 1 98.38 114 VAL A CA 1
ATOM 937 C C . VAL A 1 114 ? -5.902 24.141 9.617 1 98.38 114 VAL A C 1
ATOM 939 O O . VAL A 1 114 ? -6.789 23.438 9.117 1 98.38 114 VAL A O 1
ATOM 942 N N . THR A 1 115 ? -4.676 24.141 9.18 1 98.5 115 THR A N 1
ATOM 943 C CA . THR A 1 115 ? -4.309 23.391 7.973 1 98.5 115 THR A CA 1
ATOM 944 C C . THR A 1 115 ? -4.5 21.891 8.188 1 98.5 115 THR A C 1
ATOM 946 O O . THR A 1 115 ? -5.125 21.219 7.363 1 98.5 115 THR A O 1
ATOM 949 N N . SER A 1 116 ? -3.988 21.344 9.297 1 98.75 116 SER A N 1
ATOM 950 C CA . SER A 1 116 ? -4.168 19.922 9.594 1 98.75 116 SER A CA 1
ATOM 951 C C . SER A 1 116 ? -5.641 19.578 9.773 1 98.75 116 SER A C 1
ATOM 953 O O . SER A 1 116 ? -6.105 18.547 9.305 1 98.75 116 SER A O 1
ATOM 955 N N . ALA A 1 117 ? -6.391 20.469 10.461 1 98.88 117 ALA A N 1
ATOM 956 C CA . ALA A 1 117 ? -7.824 20.25 10.648 1 98.88 117 ALA A CA 1
ATOM 957 C C . ALA A 1 117 ? -8.547 20.156 9.312 1 98.88 117 ALA A C 1
ATOM 959 O O . ALA A 1 117 ? -9.406 19.297 9.117 1 98.88 117 ALA A O 1
ATOM 960 N N . ARG A 1 118 ? -8.25 21 8.375 1 98.88 118 ARG A N 1
ATOM 961 C CA . ARG A 1 118 ? -8.898 21 7.066 1 98.88 118 ARG A CA 1
ATOM 962 C C . ARG A 1 118 ? -8.586 19.734 6.293 1 98.88 118 ARG A C 1
ATOM 964 O O . ARG A 1 118 ? -9.453 19.203 5.586 1 98.88 118 ARG A O 1
ATOM 971 N N . ILE A 1 119 ? -7.316 19.25 6.387 1 98.88 119 ILE A N 1
ATOM 972 C CA . ILE A 1 119 ? -6.949 17.984 5.766 1 98.88 119 ILE A CA 1
ATOM 973 C C . ILE A 1 119 ? -7.836 16.875 6.305 1 98.88 119 ILE A C 1
ATOM 975 O O . ILE A 1 119 ? -8.414 16.094 5.535 1 98.88 119 ILE A O 1
ATOM 979 N N . PHE A 1 120 ? -8 16.828 7.637 1 98.94 120 PHE A N 1
ATOM 980 C CA . PHE A 1 120 ? -8.836 15.812 8.258 1 98.94 120 PHE A CA 1
ATOM 981 C C . PHE A 1 120 ? -10.289 15.977 7.824 1 98.94 120 PHE A C 1
ATOM 983 O O . PHE A 1 120 ? -10.984 14.984 7.598 1 98.94 120 PHE A O 1
ATOM 990 N N . GLU A 1 121 ? -10.797 17.188 7.762 1 98.94 121 GLU A N 1
ATOM 991 C CA . GLU A 1 121 ? -12.172 17.438 7.363 1 98.94 121 GLU A CA 1
ATOM 992 C C . GLU A 1 121 ? -12.438 16.953 5.938 1 98.94 121 GLU A C 1
ATOM 994 O O . GLU A 1 121 ? -13.5 16.406 5.652 1 98.94 121 GLU A O 1
ATOM 999 N N . ASP A 1 122 ? -11.492 17.156 5.043 1 98.88 122 ASP A N 1
ATOM 1000 C CA . ASP A 1 122 ? -11.633 16.688 3.672 1 98.88 122 ASP A CA 1
ATOM 1001 C C . ASP A 1 122 ? -11.688 15.164 3.621 1 98.88 122 ASP A C 1
ATOM 1003 O O . ASP A 1 122 ? -12.508 14.594 2.902 1 98.88 122 ASP A O 1
ATOM 1007 N N . ILE A 1 123 ? -10.781 14.492 4.352 1 98.88 123 ILE A N 1
ATOM 1008 C CA . ILE A 1 123 ? -10.781 13.039 4.402 1 98.88 123 ILE A CA 1
ATOM 1009 C C . ILE A 1 123 ? -12.078 12.539 5.031 1 98.88 123 ILE A C 1
ATOM 1011 O O . ILE A 1 123 ? -12.664 11.555 4.566 1 98.88 123 ILE A O 1
ATOM 1015 N N . LEU A 1 124 ? -12.547 13.219 6.129 1 98.88 124 LEU A N 1
ATOM 1016 C CA . LEU A 1 124 ? -13.789 12.859 6.805 1 98.88 124 LEU A CA 1
ATOM 1017 C C . LEU A 1 124 ? -14.961 12.867 5.824 1 98.88 124 LEU A C 1
ATOM 1019 O O . LEU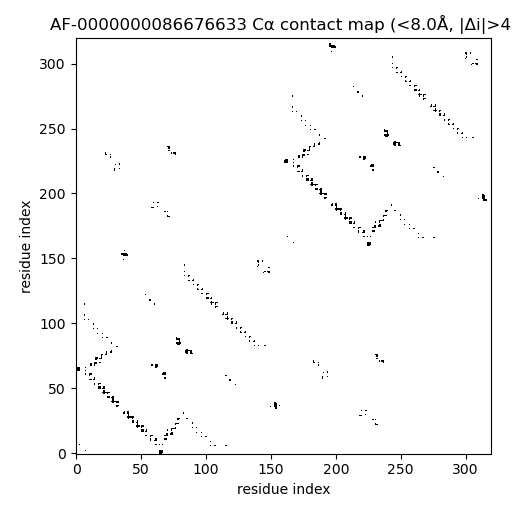 A 1 124 ? -15.773 11.938 5.82 1 98.88 124 LEU A O 1
ATOM 1023 N N . LYS A 1 125 ? -15.055 13.898 5.023 1 98.81 125 LYS A N 1
ATOM 1024 C CA . LYS A 1 125 ? -16.109 13.984 4.02 1 98.81 125 LYS A CA 1
ATOM 1025 C C . LYS A 1 125 ? -16.109 12.758 3.111 1 98.81 125 LYS A C 1
ATOM 1027 O O . LYS A 1 125 ? -17.156 12.172 2.85 1 98.81 125 LYS A O 1
ATOM 1032 N N . ASP A 1 126 ? -14.961 12.328 2.666 1 98.56 126 ASP A N 1
ATOM 1033 C CA . ASP A 1 126 ? -14.836 11.156 1.8 1 98.56 126 ASP A CA 1
ATOM 1034 C C . ASP A 1 126 ? -15.227 9.883 2.539 1 98.56 126 ASP A C 1
ATOM 1036 O O . ASP A 1 126 ? -15.93 9.031 1.992 1 98.56 126 ASP A O 1
ATOM 1040 N N . GLU A 1 127 ? -14.719 9.766 3.789 1 98.69 127 GLU A N 1
ATOM 1041 C CA . GLU A 1 127 ? -15.047 8.57 4.566 1 98.69 127 GLU A CA 1
ATOM 1042 C C . GLU A 1 127 ? -16.547 8.453 4.805 1 98.69 127 GLU A C 1
ATOM 1044 O O . GLU A 1 127 ? -17.094 7.352 4.824 1 98.69 127 GLU A O 1
ATOM 1049 N N . GLU A 1 128 ? -17.219 9.57 5.078 1 98.69 128 GLU A N 1
ATOM 1050 C CA . GLU A 1 128 ? -18.672 9.555 5.238 1 98.69 128 GLU A CA 1
ATOM 1051 C C . GLU A 1 128 ? -19.359 9.078 3.965 1 98.69 128 GLU A C 1
ATOM 1053 O O . GLU A 1 128 ? -20.391 8.398 4.027 1 98.69 128 GLU A O 1
ATOM 1058 N N . HIS A 1 129 ? -18.828 9.43 2.812 1 98.38 129 HIS A N 1
ATOM 1059 C CA . HIS A 1 129 ? -19.359 8.922 1.554 1 98.38 129 HIS A CA 1
ATOM 1060 C C . HIS A 1 129 ? -19.141 7.418 1.435 1 98.38 129 HIS A C 1
ATOM 1062 O O . HIS A 1 129 ? -20 6.707 0.897 1 98.38 129 HIS A O 1
ATOM 1068 N N . HIS A 1 130 ? -17.969 6.895 1.874 1 98.56 130 HIS A N 1
ATOM 1069 C CA . HIS A 1 130 ? -17.734 5.457 1.883 1 98.56 130 HIS A CA 1
ATOM 1070 C C . HIS A 1 130 ? -18.75 4.734 2.764 1 98.56 130 HIS A C 1
ATOM 1072 O O . HIS A 1 130 ? -19.281 3.695 2.377 1 98.56 130 HIS A O 1
ATOM 1078 N N . VAL A 1 131 ? -19.016 5.336 3.969 1 98.62 131 VAL A N 1
ATOM 1079 C CA . VAL A 1 131 ? -20 4.762 4.887 1 98.62 131 VAL A CA 1
ATOM 1080 C C . VAL A 1 131 ? -21.375 4.707 4.211 1 98.62 131 VAL A C 1
ATOM 1082 O O . VAL A 1 131 ? -22.047 3.674 4.238 1 98.62 131 VAL A O 1
ATOM 1085 N N . ASP A 1 132 ? -21.781 5.805 3.592 1 98.56 132 ASP A N 1
ATOM 1086 C CA . ASP A 1 132 ? -23.078 5.883 2.918 1 98.56 132 ASP A CA 1
ATOM 1087 C C . ASP A 1 132 ? -23.188 4.82 1.827 1 98.56 132 ASP A C 1
ATOM 1089 O O . ASP A 1 132 ? -24.219 4.164 1.703 1 98.56 132 ASP A O 1
ATOM 1093 N N . TYR A 1 133 ? -22.188 4.676 0.99 1 98.56 133 TYR A N 1
ATOM 1094 C CA . TYR A 1 133 ? -22.156 3.664 -0.059 1 98.56 133 TYR A CA 1
ATOM 1095 C C . TYR A 1 133 ? -22.344 2.268 0.526 1 98.56 133 TYR A C 1
ATOM 1097 O O . TYR A 1 133 ? -23.188 1.495 0.052 1 98.56 133 TYR A O 1
ATOM 1105 N N . LEU A 1 134 ? -21.594 1.954 1.576 1 98.69 134 LEU A N 1
ATOM 1106 C CA . LEU A 1 134 ? -21.625 0.625 2.178 1 98.69 134 LEU A CA 1
ATOM 1107 C C . LEU A 1 134 ? -22.984 0.345 2.811 1 98.69 134 LEU A C 1
ATOM 1109 O O . LEU A 1 134 ? -23.5 -0.772 2.721 1 98.69 134 LEU A O 1
ATOM 1113 N N . GLU A 1 135 ? -23.578 1.356 3.506 1 98.56 135 GLU A N 1
ATOM 1114 C CA . GLU A 1 135 ? -24.922 1.228 4.039 1 98.56 135 GLU A CA 1
ATOM 1115 C C . GLU A 1 135 ? -25.922 0.882 2.936 1 98.56 135 GLU A C 1
ATOM 1117 O O . GLU A 1 135 ? -26.766 -0.003 3.105 1 98.56 135 GLU A O 1
ATOM 1122 N N . THR A 1 136 ? -25.812 1.597 1.839 1 98.31 136 THR A N 1
ATOM 1123 C CA . THR A 1 136 ? -26.703 1.376 0.706 1 98.31 136 THR A CA 1
ATOM 1124 C C . THR A 1 136 ? -26.547 -0.045 0.169 1 98.31 136 THR A C 1
ATOM 1126 O O . THR A 1 136 ? -27.547 -0.728 -0.078 1 98.31 136 THR A O 1
ATOM 1129 N N . GLN A 1 137 ? -25.312 -0.525 -0.051 1 98 137 GLN A N 1
ATOM 1130 C CA . GLN A 1 137 ? -25.062 -1.859 -0.585 1 98 137 GLN A CA 1
ATOM 1131 C C . GLN A 1 137 ? -25.578 -2.939 0.357 1 98 137 GLN A C 1
ATOM 1133 O O . GLN A 1 137 ? -26.203 -3.91 -0.085 1 98 137 GLN A O 1
ATOM 1138 N N . LEU A 1 138 ? -25.312 -2.738 1.676 1 98.25 138 LEU A N 1
ATOM 1139 C CA . LEU A 1 138 ? -25.781 -3.701 2.664 1 98.25 138 LEU A CA 1
ATOM 1140 C C . LEU A 1 138 ? -27.312 -3.736 2.707 1 98.25 138 LEU A C 1
ATOM 1142 O O . LEU A 1 138 ? -27.906 -4.805 2.848 1 98.25 138 LEU A O 1
ATOM 1146 N N . HIS A 1 139 ? -27.953 -2.609 2.615 1 98.06 139 HIS A N 1
ATOM 1147 C CA . HIS A 1 139 ? -29.422 -2.543 2.559 1 98.06 139 HIS A CA 1
ATOM 1148 C C . HIS A 1 139 ? -29.953 -3.271 1.331 1 98.06 139 HIS A C 1
ATOM 1150 O O . HIS A 1 139 ? -30.953 -3.99 1.417 1 98.06 139 HIS A O 1
ATOM 1156 N N . LEU A 1 140 ? -29.297 -3.057 0.165 1 97.12 140 LEU A N 1
ATOM 1157 C CA . LEU A 1 140 ? -29.703 -3.732 -1.063 1 97.12 140 LEU A CA 1
ATOM 1158 C C . LEU A 1 140 ? -29.594 -5.246 -0.908 1 97.12 140 LEU A C 1
ATOM 1160 O O . LEU A 1 140 ? -30.484 -5.98 -1.362 1 97.12 140 LEU A O 1
ATOM 1164 N N . ILE A 1 141 ? -28.5 -5.727 -0.273 1 97.31 141 ILE A N 1
ATOM 1165 C CA . ILE A 1 141 ? -28.344 -7.156 -0.042 1 97.31 141 ILE A CA 1
ATOM 1166 C C . ILE A 1 141 ? -29.469 -7.664 0.862 1 97.31 141 ILE A C 1
ATOM 1168 O O . ILE A 1 141 ? -30.031 -8.727 0.617 1 97.31 141 ILE A O 1
ATOM 1172 N N . GLU A 1 142 ? -29.812 -6.891 1.922 1 96.94 142 GLU A N 1
ATOM 1173 C CA . GLU A 1 142 ? -30.859 -7.258 2.859 1 96.94 142 GLU A CA 1
ATOM 1174 C C . GLU A 1 142 ? -32.219 -7.301 2.168 1 96.94 142 GLU A C 1
ATOM 1176 O O . GLU A 1 142 ? -33.031 -8.188 2.443 1 96.94 142 GLU A O 1
ATOM 1181 N N . THR A 1 143 ? -32.469 -6.473 1.231 1 96.81 143 THR A N 1
ATOM 1182 C CA . THR A 1 143 ? -33.781 -6.316 0.593 1 96.81 143 THR A CA 1
ATOM 1183 C C . THR A 1 143 ? -33.938 -7.312 -0.554 1 96.81 143 THR A C 1
ATOM 1185 O O . THR A 1 143 ? -34.969 -7.957 -0.68 1 96.81 143 THR A O 1
ATOM 1188 N N . LEU A 1 144 ? -32.938 -7.473 -1.346 1 95.88 144 LEU A N 1
ATOM 1189 C CA . LEU A 1 144 ? -33 -8.281 -2.559 1 95.88 144 LEU A CA 1
ATOM 1190 C C . LEU A 1 144 ? -32.656 -9.734 -2.273 1 95.88 144 LEU A C 1
ATOM 1192 O O . LEU A 1 144 ? -33.125 -10.641 -2.977 1 95.88 144 LEU A O 1
ATOM 1196 N N . GLY A 1 145 ? -31.812 -9.898 -1.222 1 95.81 145 GLY A N 1
ATOM 1197 C CA . GLY A 1 145 ? -31.094 -11.156 -1.038 1 95.81 145 GLY A CA 1
ATOM 1198 C C . GLY A 1 145 ? -29.766 -11.195 -1.755 1 95.81 145 GLY A C 1
ATOM 1199 O O . GLY A 1 145 ? -29.594 -10.555 -2.795 1 95.81 145 GLY A O 1
ATOM 1200 N N . GLU A 1 146 ? -28.812 -11.852 -1.196 1 93.25 146 GLU A N 1
ATOM 1201 C CA . GLU A 1 146 ? -27.438 -11.867 -1.68 1 93.25 146 GLU A CA 1
ATOM 1202 C C . GLU A 1 146 ? -27.359 -12.367 -3.119 1 93.25 146 GLU A C 1
ATOM 1204 O O . GLU A 1 146 ? -26.594 -11.844 -3.924 1 93.25 146 GLU A O 1
ATOM 1209 N N . GLN A 1 147 ? -28.172 -13.352 -3.504 1 93.19 147 GLN A N 1
ATOM 1210 C CA . GLN A 1 147 ? -28.109 -13.953 -4.832 1 93.19 147 GLN A CA 1
ATOM 1211 C C . GLN A 1 147 ? -28.5 -12.945 -5.91 1 93.19 147 GLN A C 1
ATOM 1213 O O . GLN A 1 147 ? -27.797 -12.797 -6.91 1 93.19 147 GLN A O 1
ATOM 1218 N N . LEU A 1 148 ? -29.625 -12.273 -5.695 1 93.5 148 LEU A N 1
ATOM 1219 C CA . LEU A 1 148 ? -30.078 -11.281 -6.652 1 93.5 148 LEU A CA 1
ATOM 1220 C C . LEU A 1 148 ? -29.125 -10.086 -6.703 1 93.5 148 LEU A C 1
ATOM 1222 O O . LEU A 1 148 ? -28.891 -9.516 -7.77 1 93.5 148 LEU A O 1
ATOM 1226 N N . TYR A 1 149 ? -28.641 -9.719 -5.566 1 95.75 149 TYR A N 1
ATOM 1227 C CA . TYR A 1 149 ? -27.656 -8.641 -5.516 1 95.75 149 TYR A CA 1
ATOM 1228 C C . TYR A 1 149 ? -26.438 -8.969 -6.367 1 95.75 149 TYR A C 1
ATOM 1230 O O . TYR A 1 149 ? -26.016 -8.148 -7.184 1 95.75 149 TYR A O 1
ATOM 1238 N N . LEU A 1 150 ? -25.906 -10.148 -6.152 1 93.75 150 LEU A N 1
ATOM 1239 C CA . LEU A 1 150 ? -24.688 -10.562 -6.836 1 93.75 150 LEU A CA 1
ATOM 1240 C C . LEU A 1 150 ? -24.906 -10.648 -8.344 1 93.75 150 LEU A C 1
ATOM 1242 O O . LEU A 1 150 ? -24 -10.375 -9.125 1 93.75 150 LEU A O 1
ATOM 1246 N N . GLN A 1 151 ? -26.109 -10.984 -8.742 1 89.38 151 GLN A N 1
ATOM 1247 C CA . GLN A 1 151 ? -26.453 -11.023 -10.156 1 89.38 151 GLN A CA 1
ATOM 1248 C C . GLN A 1 151 ? -26.297 -9.648 -10.797 1 89.38 151 GLN A C 1
ATOM 1250 O O . GLN A 1 151 ? -25.891 -9.531 -11.961 1 89.38 151 GLN A O 1
ATOM 1255 N N . ASN A 1 152 ? -26.625 -8.633 -10.039 1 85.88 152 ASN A N 1
ATOM 1256 C CA . ASN A 1 152 ? -26.562 -7.262 -10.523 1 85.88 152 ASN A CA 1
ATOM 1257 C C . ASN A 1 152 ? -25.125 -6.793 -10.688 1 85.88 152 ASN A C 1
ATOM 1259 O O . ASN A 1 152 ? -24.844 -5.844 -11.422 1 85.88 152 ASN A O 1
ATOM 1263 N N . VAL A 1 153 ? -24.219 -7.5 -10.031 1 81.75 153 VAL A N 1
ATOM 1264 C CA . VAL A 1 153 ? -22.844 -6.98 -10.023 1 81.75 153 VAL A CA 1
ATOM 1265 C C . VAL A 1 153 ? -21.938 -7.91 -10.82 1 81.75 153 VAL A C 1
ATOM 1267 O O . VAL A 1 153 ? -20.719 -7.762 -10.797 1 81.75 153 VAL A O 1
ATOM 1270 N N . THR A 1 154 ? -22.531 -8.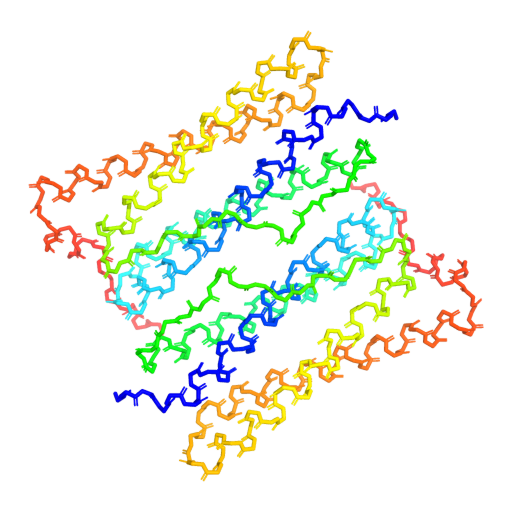859 -11.422 1 81.19 154 THR A N 1
ATOM 1271 C CA . THR A 1 154 ? -21.797 -9.742 -12.32 1 81.19 154 THR A CA 1
ATOM 1272 C C . THR A 1 154 ? -21.781 -9.18 -13.734 1 81.19 154 THR A C 1
ATOM 1274 O O . THR A 1 154 ? -22.75 -8.586 -14.188 1 81.19 154 THR A O 1
ATOM 1277 N N . GLU A 1 155 ? -20.594 -8.914 -14.211 1 73.44 155 GLU A N 1
ATOM 1278 C CA . GLU A 1 155 ? -20.531 -8.617 -15.641 1 73.44 155 GLU A CA 1
ATOM 1279 C C . GLU A 1 155 ? -19.766 -9.695 -16.391 1 73.44 155 GLU A C 1
ATOM 1281 O O . GLU A 1 155 ? -18.781 -10.234 -15.883 1 73.44 155 GLU A O 1
ATOM 1286 N N . HIS A 1 156 ? -20.531 -10.219 -17.453 1 67.31 156 HIS A N 1
ATOM 1287 C CA . HIS A 1 156 ? -19.797 -11.094 -18.359 1 67.31 156 HIS A CA 1
ATOM 1288 C C . HIS A 1 156 ? -18.641 -10.352 -19.016 1 67.31 156 HIS A C 1
ATOM 1290 O O . HIS A 1 156 ? -18.766 -9.188 -19.406 1 67.31 156 HIS A O 1
ATOM 1296 N N . PRO A 1 157 ? -17.438 -10.93 -18.75 1 58.53 157 PRO A N 1
ATOM 1297 C CA . PRO A 1 157 ? -16.312 -10.258 -19.375 1 58.53 157 PRO A CA 1
ATOM 1298 C C . PRO A 1 157 ? -16.594 -9.852 -20.828 1 58.53 157 PRO A C 1
ATOM 1300 O O . PRO A 1 157 ? -17.297 -10.57 -21.547 1 58.53 157 PRO A O 1
ATOM 1303 N N . GLU A 1 158 ? -16.75 -8.586 -20.906 1 50.5 158 GLU A N 1
ATOM 1304 C CA . GLU A 1 158 ? -16.844 -8.234 -22.312 1 50.5 158 GLU A CA 1
ATOM 1305 C C . GLU A 1 158 ? -15.648 -8.781 -23.094 1 50.5 158 GLU A C 1
ATOM 1307 O O . GLU A 1 158 ? -14.547 -8.891 -22.562 1 50.5 158 GLU A O 1
ATOM 1312 N N . ALA A 1 159 ? -16.031 -9.75 -23.938 1 48.19 159 ALA A N 1
ATOM 1313 C CA . ALA A 1 159 ? -15.008 -10.203 -24.875 1 48.19 159 ALA A CA 1
ATOM 1314 C C . ALA A 1 159 ? -14.039 -9.07 -25.234 1 48.19 159 ALA A C 1
ATOM 1316 O O . ALA A 1 159 ? -14.461 -7.965 -25.562 1 48.19 159 ALA A O 1
ATOM 1317 N N . GLY A 1 160 ? -13.273 -8.625 -24.281 1 37.91 160 GLY A N 1
ATOM 1318 C CA . GLY A 1 160 ? -12.258 -7.742 -24.828 1 37.91 160 GLY A CA 1
ATOM 1319 C C . GLY A 1 160 ? -11.211 -8.469 -25.641 1 37.91 160 GLY A C 1
ATOM 1320 O O . GLY A 1 160 ? -11.055 -9.688 -25.516 1 37.91 160 GLY A O 1
ATOM 1321 N N . MET B 1 1 ? -7.648 -26.594 -9.023 1 59.28 1 MET B N 1
ATOM 1322 C CA . MET B 1 1 ? -6.621 -27.469 -8.477 1 59.28 1 MET B CA 1
ATOM 1323 C C . MET B 1 1 ? -5.906 -26.812 -7.305 1 59.28 1 MET B C 1
ATOM 1325 O O . MET B 1 1 ? -5.621 -25.609 -7.344 1 59.28 1 MET B O 1
ATOM 1329 N N . GLN B 1 2 ? -6.031 -27.438 -6.176 1 76.12 2 GLN B N 1
ATOM 1330 C CA . GLN B 1 2 ? -5.453 -26.891 -4.945 1 76.12 2 GLN B CA 1
ATOM 1331 C C . GLN B 1 2 ? -3.939 -26.734 -5.07 1 76.12 2 GLN B C 1
ATOM 1333 O O . GLN B 1 2 ? -3.25 -27.641 -5.543 1 76.12 2 GLN B O 1
ATOM 1338 N N . GLY B 1 3 ? -3.543 -25.484 -4.988 1 84.19 3 GLY B N 1
ATOM 1339 C CA . GLY B 1 3 ? -2.131 -25.188 -5.156 1 84.19 3 GLY B CA 1
ATOM 1340 C C . GLY B 1 3 ? -1.245 -25.891 -4.148 1 84.19 3 GLY B C 1
ATOM 1341 O O . GLY B 1 3 ? -1.695 -26.234 -3.059 1 84.19 3 GLY B O 1
ATOM 1342 N N . ASP B 1 4 ? -0.021 -26.359 -4.613 1 95.25 4 ASP B N 1
ATOM 1343 C CA . ASP B 1 4 ? 1.021 -26.859 -3.719 1 95.25 4 ASP B CA 1
ATOM 1344 C C . ASP B 1 4 ? 1.266 -25.875 -2.568 1 95.25 4 ASP B C 1
ATOM 1346 O O . ASP B 1 4 ? 1.43 -24.688 -2.789 1 95.25 4 ASP B O 1
ATOM 1350 N N . THR B 1 5 ? 1.19 -26.422 -1.36 1 97.12 5 THR B N 1
ATOM 1351 C CA . THR B 1 5 ? 1.258 -25.578 -0.164 1 97.12 5 THR B CA 1
ATOM 1352 C C . THR B 1 5 ? 2.562 -24.797 -0.128 1 97.12 5 THR B C 1
ATOM 1354 O O . THR B 1 5 ? 2.574 -23.625 0.265 1 97.12 5 THR B O 1
ATOM 1357 N N . ARG B 1 6 ? 3.607 -25.469 -0.508 1 97.94 6 ARG B N 1
ATOM 1358 C CA . ARG B 1 6 ? 4.906 -24.812 -0.474 1 97.94 6 ARG B CA 1
ATOM 1359 C C . ARG B 1 6 ? 4.988 -23.703 -1.53 1 97.94 6 ARG B C 1
ATOM 1361 O O . ARG B 1 6 ? 5.625 -22.672 -1.312 1 97.94 6 ARG B O 1
ATOM 1368 N N . VAL B 1 7 ? 4.359 -23.859 -2.688 1 98.56 7 VAL B N 1
ATOM 1369 C CA . VAL B 1 7 ? 4.285 -22.828 -3.709 1 98.56 7 VAL B CA 1
ATOM 1370 C C . VAL B 1 7 ? 3.539 -21.609 -3.16 1 98.56 7 VAL B C 1
ATOM 1372 O O . VAL B 1 7 ? 3.998 -20.469 -3.305 1 98.56 7 VAL B O 1
ATOM 1375 N N . ILE B 1 8 ? 2.428 -21.844 -2.473 1 98.56 8 ILE B N 1
ATOM 1376 C CA . ILE B 1 8 ? 1.624 -20.75 -1.918 1 98.56 8 ILE B CA 1
ATOM 1377 C C . ILE B 1 8 ? 2.434 -20 -0.867 1 98.56 8 ILE B C 1
ATOM 1379 O O . ILE B 1 8 ? 2.344 -18.766 -0.771 1 98.56 8 ILE B O 1
ATOM 1383 N N . GLU B 1 9 ? 3.234 -20.703 -0.146 1 98.56 9 GLU B N 1
ATOM 1384 C CA . GLU B 1 9 ? 4.098 -20.078 0.85 1 98.56 9 GLU B CA 1
ATOM 1385 C C . GLU B 1 9 ? 5.117 -19.156 0.192 1 98.56 9 GLU B C 1
ATOM 1387 O O . GLU B 1 9 ? 5.348 -18.047 0.662 1 98.56 9 GLU B O 1
ATOM 1392 N N . PHE B 1 10 ? 5.742 -19.641 -0.892 1 98.75 10 PHE B N 1
ATOM 1393 C CA . PHE B 1 10 ? 6.695 -18.812 -1.636 1 98.75 10 PHE B CA 1
ATOM 1394 C C . PHE B 1 10 ? 6.016 -17.578 -2.205 1 98.75 10 PHE B C 1
ATOM 1396 O O . PHE B 1 10 ? 6.559 -16.469 -2.125 1 98.75 10 PHE B O 1
ATOM 1403 N N . LEU B 1 11 ? 4.832 -17.766 -2.777 1 98.88 11 LEU B N 1
ATOM 1404 C CA . LEU B 1 11 ? 4.086 -16.656 -3.355 1 98.88 11 LEU B CA 1
ATOM 1405 C C . LEU B 1 11 ? 3.75 -15.617 -2.293 1 98.88 11 LEU B C 1
ATOM 1407 O O . LEU B 1 11 ? 3.955 -14.414 -2.504 1 98.88 11 LEU B O 1
ATOM 1411 N N . ASN B 1 12 ? 3.338 -16.078 -1.159 1 98.81 12 ASN B N 1
ATOM 1412 C CA . ASN B 1 12 ? 2.963 -15.148 -0.096 1 98.81 12 ASN B CA 1
ATOM 1413 C C . ASN B 1 12 ? 4.188 -14.469 0.507 1 98.81 12 ASN B C 1
ATOM 1415 O O . ASN B 1 12 ? 4.113 -13.305 0.914 1 98.81 12 ASN B O 1
ATOM 1419 N N . GLU B 1 13 ? 5.285 -15.164 0.583 1 98.88 13 GLU B N 1
ATOM 1420 C CA . GLU B 1 13 ? 6.508 -14.531 1.066 1 98.88 13 GLU B CA 1
ATOM 1421 C C . GLU B 1 13 ? 6.949 -13.406 0.134 1 98.88 13 GLU B C 1
ATOM 1423 O O . GLU B 1 13 ? 7.328 -12.328 0.591 1 98.88 13 GLU B O 1
ATOM 1428 N N . GLN B 1 14 ? 6.895 -13.688 -1.117 1 98.88 14 GLN B N 1
ATOM 1429 C CA . GLN B 1 14 ? 7.254 -12.656 -2.08 1 98.88 14 GLN B CA 1
ATOM 1430 C C . GLN B 1 14 ? 6.246 -11.508 -2.062 1 98.88 14 GLN B C 1
ATOM 1432 O O . GLN B 1 14 ? 6.617 -10.344 -2.236 1 98.88 14 GLN B O 1
ATOM 1437 N N . LEU B 1 15 ? 4.938 -11.836 -1.865 1 98.88 15 LEU B N 1
ATOM 1438 C CA . LEU B 1 15 ? 3.926 -10.797 -1.728 1 98.88 15 LEU B CA 1
ATOM 1439 C C . LEU B 1 15 ? 4.242 -9.883 -0.548 1 98.88 15 LEU B C 1
ATOM 1441 O O . LEU B 1 15 ? 4.211 -8.656 -0.679 1 98.88 15 LEU B O 1
ATOM 1445 N N . THR B 1 16 ? 4.621 -10.477 0.561 1 98.88 16 THR B N 1
ATOM 1446 C CA . THR B 1 16 ? 5.008 -9.695 1.733 1 98.88 16 THR B CA 1
ATOM 1447 C C . THR B 1 16 ? 6.18 -8.773 1.41 1 98.88 16 THR B C 1
ATOM 1449 O O . THR B 1 16 ? 6.188 -7.609 1.806 1 98.88 16 THR B O 1
ATOM 1452 N N . ALA B 1 17 ? 7.133 -9.297 0.688 1 98.75 17 ALA B N 1
ATOM 1453 C CA . ALA B 1 17 ? 8.305 -8.516 0.298 1 98.75 17 ALA B CA 1
ATOM 1454 C C . ALA B 1 17 ? 7.906 -7.348 -0.606 1 98.75 17 ALA B C 1
ATOM 1456 O O . ALA B 1 17 ? 8.398 -6.23 -0.442 1 98.75 17 ALA B O 1
ATOM 1457 N N . GLU B 1 18 ? 7.008 -7.598 -1.525 1 98.88 18 GLU B N 1
ATOM 1458 C CA . GLU B 1 18 ? 6.559 -6.539 -2.424 1 98.88 18 GLU B CA 1
ATOM 1459 C C . GLU B 1 18 ? 5.789 -5.461 -1.666 1 98.88 18 GLU B C 1
ATOM 1461 O O . GLU B 1 18 ? 6.004 -4.266 -1.89 1 98.88 18 GLU B O 1
ATOM 1466 N N . LEU B 1 19 ? 4.852 -5.891 -0.794 1 98.75 19 LEU B N 1
ATOM 1467 C CA . LEU B 1 19 ? 4.105 -4.938 0.016 1 98.75 19 LEU B CA 1
ATOM 1468 C C . LEU B 1 19 ? 5.047 -4.07 0.845 1 98.75 19 LEU B C 1
ATOM 1470 O O . LEU B 1 19 ? 4.84 -2.861 0.97 1 98.75 19 LEU B O 1
ATOM 1474 N N . THR B 1 20 ? 6.109 -4.645 1.378 1 98.81 20 THR B N 1
ATOM 1475 C CA . THR B 1 20 ? 7.129 -3.918 2.129 1 98.81 20 THR B CA 1
ATOM 1476 C C . THR B 1 20 ? 7.84 -2.908 1.233 1 98.81 20 THR B C 1
ATOM 1478 O O . THR B 1 20 ? 7.988 -1.74 1.601 1 98.81 20 THR B O 1
ATOM 1481 N N . ALA B 1 21 ? 8.234 -3.398 0.063 1 98.81 21 ALA B N 1
ATOM 1482 C CA . ALA B 1 21 ? 8.969 -2.555 -0.882 1 98.81 21 ALA B CA 1
ATOM 1483 C C . ALA B 1 21 ? 8.102 -1.388 -1.353 1 98.81 21 ALA B C 1
ATOM 1485 O O . ALA B 1 21 ? 8.586 -0.263 -1.493 1 98.81 21 ALA B O 1
ATOM 1486 N N . ILE B 1 22 ? 6.824 -1.601 -1.609 1 98.75 22 ILE B N 1
ATOM 1487 C CA . ILE B 1 22 ? 5.891 -0.556 -2.02 1 98.75 22 ILE B CA 1
ATOM 1488 C C . ILE B 1 22 ? 5.906 0.58 -1 1 98.75 22 ILE B C 1
ATOM 1490 O O . ILE B 1 22 ? 6.098 1.743 -1.36 1 98.75 22 ILE B O 1
ATOM 1494 N N . ASN B 1 23 ? 5.785 0.214 0.254 1 98.56 23 ASN B N 1
ATOM 1495 C CA . ASN B 1 23 ? 5.727 1.205 1.323 1 98.56 23 ASN B CA 1
ATOM 1496 C C . ASN B 1 23 ? 7.062 1.929 1.49 1 98.56 23 ASN B C 1
ATOM 1498 O O . ASN B 1 23 ? 7.094 3.148 1.67 1 98.56 23 ASN B O 1
ATOM 1502 N N . GLN B 1 24 ? 8.156 1.213 1.438 1 98.81 24 GLN B N 1
ATOM 1503 C CA . GLN B 1 24 ? 9.484 1.791 1.604 1 98.81 24 GLN B CA 1
ATOM 1504 C C . GLN B 1 24 ? 9.797 2.785 0.488 1 98.81 24 GLN B C 1
ATOM 1506 O O . GLN B 1 24 ? 10.195 3.92 0.754 1 98.81 24 GLN B O 1
ATOM 1511 N N . TYR B 1 25 ? 9.547 2.32 -0.781 1 98.75 25 TYR B N 1
ATOM 1512 C CA . TYR B 1 25 ? 9.789 3.188 -1.927 1 98.75 25 TYR B CA 1
ATOM 1513 C C . TYR B 1 25 ? 8.891 4.414 -1.892 1 98.75 25 TYR B C 1
ATOM 1515 O O . TYR B 1 25 ? 9.32 5.52 -2.225 1 98.75 25 TYR B O 1
ATOM 1523 N N . PHE B 1 26 ? 7.676 4.234 -1.52 1 98.75 26 PHE B N 1
ATOM 1524 C CA . PHE B 1 26 ? 6.746 5.352 -1.477 1 98.75 26 PHE B CA 1
ATOM 1525 C C . PHE B 1 26 ? 7.191 6.395 -0.456 1 98.75 26 PHE B C 1
ATOM 1527 O O . PHE B 1 26 ? 7.258 7.586 -0.763 1 98.75 26 PHE B O 1
ATOM 1534 N N . LEU B 1 27 ? 7.535 5.965 0.737 1 98.75 27 LEU B N 1
ATOM 1535 C CA . LEU B 1 27 ? 7.965 6.898 1.772 1 98.75 27 LEU B CA 1
ATOM 1536 C C . LEU B 1 27 ? 9.266 7.594 1.371 1 98.75 27 LEU B C 1
ATOM 1538 O O . LEU B 1 27 ? 9.406 8.805 1.556 1 98.75 27 LEU B O 1
ATOM 1542 N N . HIS B 1 28 ? 10.219 6.844 0.785 1 98.75 28 HIS B N 1
ATOM 1543 C CA . HIS B 1 28 ? 11.453 7.453 0.303 1 98.75 28 HIS B CA 1
ATOM 1544 C C . HIS B 1 28 ? 11.172 8.523 -0.747 1 98.75 28 HIS B C 1
ATOM 1546 O O . HIS B 1 28 ? 11.742 9.609 -0.704 1 98.75 28 HIS B O 1
ATOM 1552 N N . ALA B 1 29 ? 10.266 8.156 -1.658 1 98.44 29 ALA B N 1
ATOM 1553 C CA . ALA B 1 29 ? 9.914 9.117 -2.693 1 98.44 29 ALA B CA 1
ATOM 1554 C C . ALA B 1 29 ? 9.352 10.398 -2.078 1 98.44 29 ALA B C 1
ATOM 1556 O O . ALA B 1 29 ? 9.719 11.508 -2.482 1 98.44 29 ALA B O 1
ATOM 1557 N N . LYS B 1 30 ? 8.508 10.289 -1.1 1 98.5 30 LYS B N 1
ATOM 1558 C CA . LYS B 1 30 ? 7.891 11.438 -0.447 1 98.5 30 LYS B CA 1
ATOM 1559 C C . LYS B 1 30 ? 8.922 12.258 0.318 1 98.5 30 LYS B C 1
ATOM 1561 O O . LYS B 1 30 ? 8.875 13.492 0.312 1 98.5 30 LYS B O 1
ATOM 1566 N N . MET B 1 31 ? 9.844 11.586 0.953 1 98.06 31 MET B N 1
ATOM 1567 C CA . MET B 1 31 ? 10.922 12.281 1.646 1 98.06 31 MET B CA 1
ATOM 1568 C C . MET B 1 31 ? 11.805 13.031 0.66 1 98.06 31 MET B C 1
ATOM 1570 O O . MET B 1 31 ? 12.141 14.195 0.885 1 98.06 31 MET B O 1
ATOM 1574 N N . GLN B 1 32 ? 12.172 12.367 -0.421 1 97.44 32 GLN B N 1
ATOM 1575 C CA . GLN B 1 32 ? 12.977 12.984 -1.467 1 97.44 32 GLN B CA 1
ATOM 1576 C C . GLN B 1 32 ? 12.289 14.227 -2.025 1 97.44 32 GLN B C 1
ATOM 1578 O O . GLN B 1 32 ? 12.93 15.266 -2.215 1 97.44 32 GLN B O 1
ATOM 1583 N N . GLU B 1 33 ? 11.039 14.07 -2.295 1 96.38 33 GLU B N 1
ATOM 1584 C CA . GLU B 1 33 ? 10.25 15.203 -2.771 1 96.38 33 GLU B CA 1
ATOM 1585 C C . GLU B 1 33 ? 10.258 16.344 -1.76 1 96.38 33 GLU B C 1
ATOM 1587 O O . GLU B 1 33 ? 10.461 17.5 -2.127 1 96.38 33 GLU B O 1
ATOM 1592 N N . ASN B 1 34 ? 10.086 16 -0.517 1 95.56 34 ASN B N 1
ATOM 1593 C CA . ASN B 1 34 ? 10.078 16.984 0.562 1 95.56 34 ASN B CA 1
ATOM 1594 C C . ASN B 1 34 ? 11.422 17.703 0.678 1 95.56 34 ASN B C 1
ATOM 1596 O O . ASN B 1 34 ? 11.469 18.875 1.048 1 95.56 34 ASN B O 1
ATOM 1600 N N . TRP B 1 35 ? 12.477 16.969 0.327 1 94.56 35 TRP B N 1
ATOM 1601 C CA . TRP B 1 35 ? 13.82 17.531 0.392 1 94.56 35 TRP B CA 1
ATOM 1602 C C . TRP B 1 35 ? 14.133 18.344 -0.863 1 94.56 35 TRP B C 1
ATOM 1604 O O . TRP B 1 35 ? 15.188 18.969 -0.954 1 94.56 35 TRP B O 1
ATOM 1614 N N . GLY B 1 36 ? 13.281 18.312 -1.899 1 93.62 36 GLY B N 1
ATOM 1615 C CA . GLY B 1 36 ? 13.477 19.078 -3.119 1 93.62 36 GLY B CA 1
ATOM 1616 C C . GLY B 1 36 ? 14.164 18.281 -4.219 1 93.62 36 GLY B C 1
ATOM 1617 O O . GLY B 1 36 ? 14.477 18.828 -5.277 1 93.62 36 GLY B O 1
ATOM 1618 N N . TYR B 1 37 ? 14.398 16.953 -3.988 1 94.75 37 TYR B N 1
ATOM 1619 C CA . TYR B 1 37 ? 15.008 16.109 -5 1 94.75 37 TYR B CA 1
ATOM 1620 C C . TYR B 1 37 ? 13.945 15.484 -5.898 1 94.75 37 TYR B C 1
ATOM 1622 O O . TYR B 1 37 ? 13.812 14.258 -5.949 1 94.75 37 TYR B O 1
ATOM 1630 N N . THR B 1 38 ? 13.297 16.266 -6.711 1 93.75 38 THR B N 1
ATOM 1631 C CA . THR B 1 38 ? 12.055 15.898 -7.379 1 93.75 38 THR B CA 1
ATOM 1632 C C . THR B 1 38 ? 12.312 14.891 -8.492 1 93.75 38 THR B C 1
ATOM 1634 O O . THR B 1 38 ? 11.492 14.016 -8.75 1 93.75 38 THR B O 1
ATOM 1637 N N . LYS B 1 39 ? 13.422 15.016 -9.172 1 93.94 39 LYS B N 1
ATOM 1638 C CA . LYS B 1 39 ? 13.742 14.039 -10.211 1 93.94 39 LYS B CA 1
ATOM 1639 C C . LYS B 1 39 ? 13.953 12.648 -9.609 1 93.94 39 LYS B C 1
ATOM 1641 O O . LYS B 1 39 ? 13.438 11.656 -10.133 1 93.94 39 LYS B O 1
ATOM 1646 N N . LEU B 1 40 ? 14.672 12.625 -8.547 1 96.5 40 LEU B N 1
ATOM 1647 C CA . LEU B 1 40 ? 14.906 11.367 -7.844 1 96.5 40 LEU B CA 1
ATOM 1648 C C . LEU B 1 40 ? 13.609 10.797 -7.281 1 96.5 40 LEU B C 1
ATOM 1650 O O . LEU B 1 40 ? 13.352 9.602 -7.387 1 96.5 40 LEU B O 1
ATOM 1654 N N . ALA B 1 41 ? 12.805 11.68 -6.711 1 97.25 41 ALA B N 1
ATOM 1655 C CA . ALA B 1 41 ? 11.516 11.289 -6.133 1 97.25 41 ALA B CA 1
ATOM 1656 C C . ALA B 1 41 ? 10.625 10.633 -7.176 1 97.25 41 ALA B C 1
ATOM 1658 O O . ALA B 1 41 ? 9.953 9.641 -6.891 1 97.25 41 ALA B O 1
ATOM 1659 N N . ALA B 1 42 ? 10.625 11.18 -8.367 1 96.38 42 ALA B N 1
ATOM 1660 C CA . ALA B 1 42 ? 9.797 10.641 -9.445 1 96.38 42 ALA B CA 1
ATOM 1661 C C . ALA B 1 42 ? 10.234 9.227 -9.812 1 96.38 42 ALA B C 1
ATOM 1663 O O . ALA B 1 42 ? 9.391 8.352 -10.023 1 96.38 42 ALA B O 1
ATOM 1664 N N . HIS B 1 43 ? 11.508 9.016 -9.922 1 97.06 43 HIS B N 1
ATOM 1665 C CA . HIS B 1 43 ? 12.016 7.684 -10.219 1 97.06 43 HIS B CA 1
ATOM 1666 C C . HIS B 1 43 ? 11.664 6.699 -9.109 1 97.06 43 HIS B C 1
ATOM 1668 O O . HIS B 1 43 ? 11.234 5.578 -9.383 1 97.06 43 HIS B O 1
ATOM 1674 N N . THR B 1 44 ? 11.898 7.152 -7.832 1 98.31 44 THR B N 1
ATOM 1675 C CA . THR B 1 44 ? 11.617 6.297 -6.684 1 98.31 44 THR B CA 1
ATOM 1676 C C . THR B 1 44 ? 10.141 5.941 -6.625 1 98.31 44 THR B C 1
ATOM 1678 O O . THR B 1 44 ? 9.781 4.801 -6.328 1 98.31 44 THR B O 1
ATOM 1681 N N . ARG B 1 45 ? 9.266 6.855 -6.918 1 98 45 ARG B N 1
ATOM 1682 C CA . ARG B 1 45 ? 7.824 6.602 -6.98 1 98 45 ARG B CA 1
ATOM 1683 C C . ARG B 1 45 ? 7.496 5.574 -8.062 1 98 45 ARG B C 1
ATOM 1685 O O . ARG B 1 45 ? 6.648 4.703 -7.855 1 98 45 ARG B O 1
ATOM 1692 N N . TYR B 1 46 ? 8.117 5.727 -9.148 1 98.06 46 TYR B N 1
ATOM 1693 C CA . TYR B 1 46 ? 7.922 4.77 -10.234 1 98.06 46 TYR B CA 1
ATOM 1694 C C . TYR B 1 46 ? 8.297 3.361 -9.789 1 98.06 46 TYR B C 1
ATOM 1696 O O . TYR B 1 46 ? 7.637 2.389 -10.172 1 98.06 46 TYR B O 1
ATOM 1704 N N . GLU B 1 47 ? 9.375 3.229 -9.016 1 98.06 47 GLU B N 1
ATOM 1705 C CA . GLU B 1 47 ? 9.75 1.923 -8.477 1 98.06 47 GLU B CA 1
ATOM 1706 C C . GLU B 1 47 ? 8.664 1.359 -7.574 1 98.06 47 GLU B C 1
ATOM 1708 O O . GLU B 1 47 ? 8.406 0.154 -7.578 1 98.06 47 GLU B O 1
ATOM 1713 N N . SER B 1 48 ? 8.055 2.219 -6.754 1 98.12 48 SER B N 1
ATOM 1714 C CA . SER B 1 48 ? 6.957 1.789 -5.895 1 98.12 48 SER B CA 1
ATOM 1715 C C . SER B 1 48 ? 5.793 1.246 -6.715 1 98.12 48 SER B C 1
ATOM 1717 O O . SER B 1 48 ? 5.18 0.243 -6.344 1 98.12 48 SER B O 1
ATOM 1719 N N . ILE B 1 49 ? 5.508 1.859 -7.848 1 97.62 49 ILE B N 1
ATOM 1720 C CA . ILE B 1 49 ? 4.434 1.434 -8.742 1 97.62 49 ILE B CA 1
ATOM 1721 C C . ILE B 1 49 ? 4.781 0.083 -9.359 1 97.62 49 ILE B C 1
ATOM 1723 O O . ILE B 1 49 ? 3.922 -0.792 -9.484 1 97.62 49 ILE B O 1
ATOM 1727 N N . ASP B 1 50 ? 6.043 -0.036 -9.734 1 98.06 50 ASP B N 1
ATOM 1728 C CA . ASP B 1 50 ? 6.492 -1.312 -10.281 1 98.06 50 ASP B CA 1
ATOM 1729 C C . ASP B 1 50 ? 6.262 -2.447 -9.281 1 98.06 50 ASP B C 1
ATOM 1731 O O . ASP B 1 50 ? 5.789 -3.523 -9.656 1 98.06 50 ASP B O 1
ATOM 1735 N N . GLU B 1 51 ? 6.586 -2.244 -8.016 1 98.75 51 GLU B N 1
ATOM 1736 C CA . GLU B 1 51 ? 6.379 -3.256 -6.984 1 98.75 51 GLU B CA 1
ATOM 1737 C C . GLU B 1 51 ? 4.895 -3.539 -6.781 1 98.75 51 GLU B C 1
ATOM 1739 O O . GLU B 1 51 ? 4.512 -4.66 -6.434 1 98.75 51 GLU B O 1
ATOM 1744 N N . MET B 1 52 ? 4.055 -2.553 -6.984 1 98.19 52 MET B N 1
ATOM 1745 C CA . MET B 1 52 ? 2.611 -2.758 -6.883 1 98.19 52 MET B CA 1
ATOM 1746 C C . MET B 1 52 ? 2.117 -3.709 -7.965 1 98.19 52 MET B C 1
ATOM 1748 O O . MET B 1 52 ? 1.248 -4.547 -7.715 1 98.19 52 MET B O 1
ATOM 1752 N N . LYS B 1 53 ? 2.674 -3.564 -9.156 1 98.5 53 LYS B N 1
ATOM 1753 C CA . LYS B 1 53 ? 2.324 -4.484 -10.234 1 98.5 53 LYS B CA 1
ATOM 1754 C C . LYS B 1 53 ? 2.723 -5.914 -9.891 1 98.5 53 LYS B C 1
ATOM 1756 O O . LYS B 1 53 ? 1.984 -6.859 -10.18 1 98.5 53 LYS B O 1
ATOM 1761 N N . HIS B 1 54 ? 3.922 -6.098 -9.273 1 98.88 54 HIS B N 1
ATOM 1762 C CA . HIS B 1 54 ? 4.344 -7.418 -8.82 1 98.88 54 HIS B CA 1
ATOM 1763 C C . HIS B 1 54 ? 3.373 -7.98 -7.781 1 98.88 54 HIS B C 1
ATOM 1765 O O . HIS B 1 54 ? 2.969 -9.141 -7.871 1 98.88 54 HIS B O 1
ATOM 1771 N N . ALA B 1 55 ? 2.996 -7.16 -6.824 1 98.75 55 ALA B N 1
ATOM 1772 C CA . ALA B 1 55 ? 2.062 -7.586 -5.785 1 98.75 55 ALA B CA 1
ATOM 1773 C C . ALA B 1 55 ? 0.739 -8.047 -6.391 1 98.75 55 ALA B C 1
ATOM 1775 O O . ALA B 1 55 ? 0.154 -9.031 -5.941 1 98.75 55 ALA B O 1
ATOM 1776 N N . GLU B 1 56 ? 0.32 -7.352 -7.406 1 98.44 56 GLU B N 1
ATOM 1777 C CA . GLU B 1 56 ? -0.945 -7.688 -8.055 1 98.44 56 GLU B CA 1
ATOM 1778 C C . GLU B 1 56 ? -0.875 -9.055 -8.727 1 98.44 56 GLU B C 1
ATOM 1780 O O . GLU B 1 56 ? -1.763 -9.891 -8.547 1 98.44 56 GLU B O 1
ATOM 1785 N N . VAL B 1 57 ? 0.187 -9.273 -9.5 1 98.75 57 VAL B N 1
ATOM 1786 C CA . VAL B 1 57 ? 0.339 -10.531 -10.219 1 98.75 57 VAL B CA 1
ATOM 1787 C C . VAL B 1 57 ? 0.451 -11.688 -9.227 1 98.75 57 VAL B C 1
ATOM 1789 O O . VAL B 1 57 ? -0.126 -12.75 -9.445 1 98.75 57 VAL B O 1
ATOM 1792 N N . LEU B 1 58 ? 1.169 -11.453 -8.141 1 98.88 58 LEU B N 1
ATOM 1793 C CA . LEU B 1 58 ? 1.308 -12.484 -7.109 1 98.88 58 LEU B CA 1
ATOM 1794 C C . LEU B 1 58 ? -0.04 -12.789 -6.465 1 98.88 58 LEU B C 1
ATOM 1796 O O . LEU B 1 58 ? -0.379 -13.953 -6.254 1 98.88 58 LEU B O 1
ATOM 1800 N N . THR B 1 59 ? -0.816 -11.781 -6.168 1 98.81 59 THR B N 1
ATOM 1801 C CA . THR B 1 59 ? -2.131 -11.938 -5.555 1 98.81 59 THR B CA 1
ATOM 1802 C C . THR B 1 59 ? -3.053 -12.758 -6.449 1 98.81 59 THR B C 1
ATOM 1804 O O . THR B 1 59 ? -3.705 -13.695 -5.98 1 98.81 59 THR B O 1
ATOM 1807 N N . ASP B 1 60 ? -3.002 -12.422 -7.715 1 98.44 60 ASP B N 1
ATOM 1808 C CA . ASP B 1 60 ? -3.832 -13.148 -8.672 1 98.44 60 ASP B CA 1
ATOM 1809 C C . ASP B 1 60 ? -3.461 -14.633 -8.711 1 98.44 60 ASP B C 1
ATOM 1811 O O .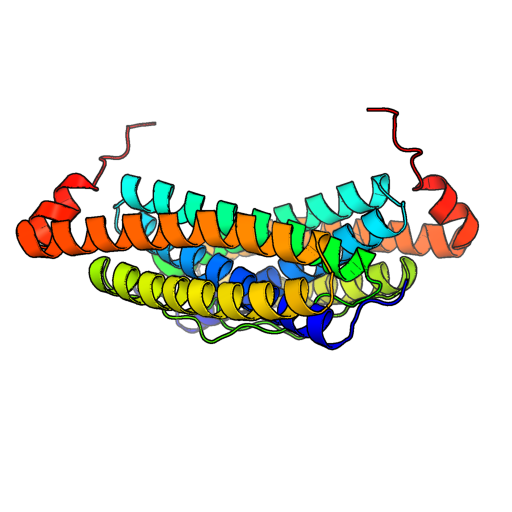 ASP B 1 60 ? -4.34 -15.492 -8.75 1 98.44 60 ASP B O 1
ATOM 1815 N N . ARG B 1 61 ? -2.193 -14.914 -8.703 1 98.75 61 ARG B N 1
ATOM 1816 C CA . ARG B 1 61 ? -1.74 -16.297 -8.766 1 98.75 61 ARG B CA 1
ATOM 1817 C C . ARG B 1 61 ? -2.146 -17.062 -7.512 1 98.75 61 ARG B C 1
ATOM 1819 O O . ARG B 1 61 ? -2.584 -18.219 -7.594 1 98.75 61 ARG B O 1
ATOM 1826 N N . ILE B 1 62 ? -2.008 -16.422 -6.359 1 98.75 62 ILE B N 1
ATOM 1827 C CA . ILE B 1 62 ? -2.375 -17.062 -5.098 1 98.75 62 ILE B CA 1
ATOM 1828 C C . ILE B 1 62 ? -3.863 -17.406 -5.105 1 98.75 62 ILE B C 1
ATOM 1830 O O . ILE B 1 62 ? -4.254 -18.516 -4.758 1 98.75 62 ILE B O 1
ATOM 1834 N N . LEU B 1 63 ? -4.691 -16.469 -5.52 1 98.19 63 LEU B N 1
ATOM 1835 C CA . LEU B 1 63 ? -6.129 -16.688 -5.574 1 98.19 63 LEU B CA 1
ATOM 1836 C C . LEU B 1 63 ? -6.473 -17.781 -6.574 1 98.19 63 LEU B C 1
ATOM 1838 O O . LEU B 1 63 ? -7.328 -18.625 -6.305 1 98.19 63 LEU B O 1
ATOM 1842 N N . PHE B 1 64 ? -5.781 -17.766 -7.715 1 97.19 64 PHE B N 1
ATOM 1843 C CA . PHE B 1 64 ? -5.996 -18.781 -8.734 1 97.19 64 PHE B CA 1
ATOM 1844 C C . PHE B 1 64 ? -5.754 -20.172 -8.164 1 97.19 64 PHE B C 1
ATOM 1846 O O . PHE B 1 64 ? -6.48 -21.125 -8.492 1 97.19 64 PHE B O 1
ATOM 1853 N N . LEU B 1 65 ? -4.77 -20.297 -7.32 1 97.69 65 LEU B N 1
ATOM 1854 C CA . LEU B 1 65 ? -4.383 -21.578 -6.73 1 97.69 65 LEU B CA 1
ATOM 1855 C C . LEU B 1 65 ? -5.211 -21.859 -5.48 1 97.69 65 LEU B C 1
ATOM 1857 O O . LEU B 1 65 ? -4.871 -22.75 -4.699 1 97.69 65 LEU B O 1
ATOM 1861 N N . GLU B 1 66 ? -6.199 -21.031 -5.207 1 96.81 66 GLU B N 1
ATOM 1862 C CA . GLU B 1 66 ? -7.156 -21.172 -4.117 1 96.81 66 GLU B CA 1
ATOM 1863 C C . GLU B 1 66 ? -6.496 -20.922 -2.764 1 96.81 66 GLU B C 1
ATOM 1865 O O . GLU B 1 66 ? -6.91 -21.5 -1.751 1 96.81 66 GLU B O 1
ATOM 1870 N N . GLY B 1 67 ? -5.359 -20.188 -2.857 1 97.31 67 GLY B N 1
ATOM 1871 C CA . GLY B 1 67 ? -4.758 -19.688 -1.628 1 97.31 67 GLY B CA 1
ATOM 1872 C C . GLY B 1 67 ? -5.324 -18.359 -1.18 1 97.31 67 GLY B C 1
ATOM 1873 O O . GLY B 1 67 ? -6.199 -17.797 -1.843 1 97.31 67 GLY B O 1
ATOM 1874 N N . LEU B 1 68 ? -4.879 -17.922 -0.068 1 96.5 68 LEU B N 1
ATOM 1875 C CA . LEU B 1 68 ? -5.262 -16.609 0.46 1 96.5 68 LEU B CA 1
ATOM 1876 C C . LEU B 1 68 ? -4.059 -15.68 0.524 1 96.5 68 LEU B C 1
ATOM 1878 O O . LEU B 1 68 ? -3.113 -15.922 1.278 1 96.5 68 LEU B O 1
ATOM 1882 N N . PRO B 1 69 ? -4.074 -14.617 -0.267 1 98.62 69 PRO B N 1
ATOM 1883 C CA . PRO B 1 69 ? -2.988 -13.641 -0.176 1 98.62 69 PRO B CA 1
ATOM 1884 C C . PRO B 1 69 ? -2.922 -12.961 1.188 1 98.62 69 PRO B C 1
ATOM 1886 O O . PRO B 1 69 ? -3.953 -12.555 1.729 1 98.62 69 PRO B O 1
ATOM 1889 N N . ASN B 1 7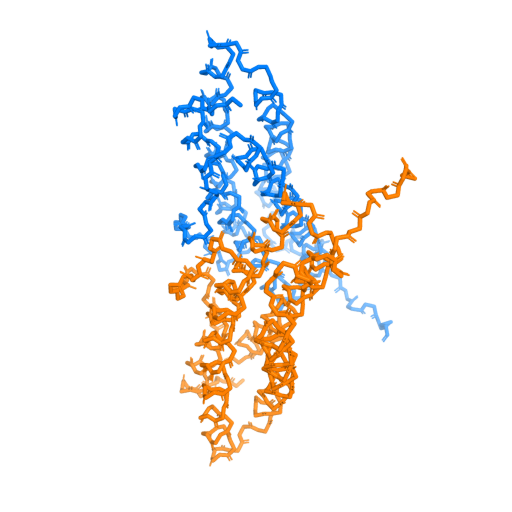0 ? -1.805 -12.844 1.771 1 98.5 70 ASN B N 1
ATOM 1890 C CA . ASN B 1 70 ? -1.623 -12.195 3.064 1 98.5 70 ASN B CA 1
ATOM 1891 C C . ASN B 1 70 ? -1.222 -10.734 2.906 1 98.5 70 ASN B C 1
ATOM 1893 O O . ASN B 1 70 ? -0.078 -10.43 2.557 1 98.5 70 ASN B O 1
ATOM 1897 N N . PHE B 1 71 ? -2.127 -9.828 3.229 1 98.5 71 PHE B N 1
ATOM 1898 C CA . PHE B 1 71 ? -1.89 -8.391 3.1 1 98.5 71 PHE B CA 1
ATOM 1899 C C . PHE B 1 71 ? -1.646 -7.758 4.465 1 98.5 71 PHE B C 1
ATOM 1901 O O . PHE B 1 71 ? -1.53 -6.535 4.578 1 98.5 71 PHE B O 1
ATOM 1908 N N . GLN B 1 72 ? -1.597 -8.562 5.52 1 97.94 72 GLN B N 1
ATOM 1909 C CA . GLN B 1 72 ? -1.411 -8.086 6.883 1 97.94 72 GLN B CA 1
ATOM 1910 C C . GLN B 1 72 ? 0.07 -7.992 7.238 1 97.94 72 GLN B C 1
ATOM 1912 O O . GLN B 1 72 ? 0.48 -7.098 7.984 1 97.94 72 GLN B O 1
ATOM 1917 N N . LYS B 1 73 ? 0.803 -8.852 6.68 1 97.38 73 LYS B N 1
ATOM 1918 C CA . LYS B 1 73 ? 2.197 -9.008 7.086 1 97.38 73 LYS B CA 1
ATOM 1919 C C . LYS B 1 73 ? 3.113 -8.109 6.258 1 97.38 73 LYS B C 1
ATOM 1921 O O . LYS B 1 73 ? 2.98 -8.039 5.035 1 97.38 73 LYS B O 1
ATOM 1926 N N . LEU B 1 74 ? 4.035 -7.414 6.895 1 98.19 74 LEU B N 1
ATOM 1927 C CA . LEU B 1 74 ? 5.16 -6.691 6.305 1 98.19 74 LEU B CA 1
ATOM 1928 C C . LEU B 1 74 ? 6.477 -7.125 6.934 1 98.19 74 LEU B C 1
ATOM 1930 O O . LEU B 1 74 ? 6.52 -7.465 8.117 1 98.19 74 LEU B O 1
ATOM 1934 N N . PHE B 1 75 ? 7.508 -7.207 6.172 1 98.25 75 PHE B N 1
ATOM 1935 C CA . PHE B 1 75 ? 8.836 -7.219 6.77 1 98.25 75 PHE B CA 1
ATOM 1936 C C . PHE B 1 75 ? 9.188 -5.848 7.336 1 98.25 75 PHE B C 1
ATOM 1938 O O . PHE B 1 75 ? 8.484 -4.867 7.082 1 98.25 75 PHE B O 1
ATOM 1945 N N . PRO B 1 76 ? 10.25 -5.781 8.141 1 97.75 76 PRO B N 1
ATOM 1946 C CA . PRO B 1 76 ? 10.656 -4.465 8.641 1 97.75 76 PRO B CA 1
ATOM 1947 C C . PRO B 1 76 ? 11.055 -3.51 7.52 1 97.75 76 PRO B C 1
ATOM 1949 O O . PRO B 1 76 ? 11.844 -3.873 6.645 1 97.75 76 PRO B O 1
ATOM 1952 N N . LEU B 1 77 ? 10.438 -2.326 7.523 1 98.38 77 LEU B N 1
ATOM 1953 C CA . LEU B 1 77 ? 10.867 -1.29 6.59 1 98.38 77 LEU B CA 1
ATOM 1954 C C . LEU B 1 77 ? 12.211 -0.7 7.004 1 98.38 77 LEU B C 1
ATOM 1956 O O . LEU B 1 77 ? 12.484 -0.553 8.195 1 98.38 77 LEU B O 1
ATOM 1960 N N . ARG B 1 78 ? 13.047 -0.39 6.086 1 98.19 78 ARG B N 1
ATOM 1961 C CA . ARG B 1 78 ? 14.305 0.324 6.281 1 98.19 78 ARG B CA 1
ATOM 1962 C C . ARG B 1 78 ? 14.242 1.72 5.668 1 98.19 78 ARG B C 1
ATOM 1964 O O . ARG B 1 78 ? 14.289 1.872 4.445 1 98.19 78 ARG B O 1
ATOM 1971 N N . ILE B 1 79 ? 14.172 2.688 6.461 1 98.38 79 ILE B N 1
ATOM 1972 C CA . ILE B 1 79 ? 13.977 4.051 5.984 1 98.38 79 ILE B CA 1
ATOM 1973 C C . ILE B 1 79 ? 15.266 4.852 6.172 1 98.38 79 ILE B C 1
ATOM 1975 O O . ILE B 1 79 ? 15.781 4.957 7.285 1 98.38 79 ILE B O 1
ATOM 1979 N N . GLY B 1 80 ? 15.75 5.355 5.098 1 98.31 80 GLY B N 1
ATOM 1980 C CA . GLY B 1 80 ? 16.953 6.176 5.145 1 98.31 80 GLY B CA 1
ATOM 1981 C C . GLY B 1 80 ? 16.656 7.637 5.426 1 98.31 80 GLY B C 1
ATOM 1982 O O . GLY B 1 80 ? 15.672 8.188 4.934 1 98.31 80 GLY B O 1
ATOM 1983 N N . GLU B 1 81 ? 17.594 8.258 6.184 1 96.62 81 GLU B N 1
ATOM 1984 C CA . GLU B 1 81 ? 17.453 9.672 6.52 1 96.62 81 GLU B CA 1
ATOM 1985 C C . GLU B 1 81 ? 18.281 10.547 5.586 1 96.62 81 GLU B C 1
ATOM 1987 O O . GLU B 1 81 ? 18.281 11.773 5.719 1 96.62 81 GLU B O 1
ATOM 1992 N N . THR B 1 82 ? 19.031 9.969 4.73 1 97.25 82 THR B N 1
ATOM 1993 C CA . THR B 1 82 ? 19.703 10.594 3.605 1 97.25 82 THR B CA 1
ATOM 1994 C C . THR B 1 82 ? 19.5 9.789 2.326 1 97.25 82 THR B C 1
ATOM 1996 O O . THR B 1 82 ? 19.109 8.625 2.379 1 97.25 82 THR B O 1
ATOM 1999 N N . VAL B 1 83 ? 19.75 10.445 1.232 1 97.62 83 VAL B N 1
ATOM 2000 C CA . VAL B 1 83 ? 19.578 9.773 -0.048 1 97.62 83 VAL B CA 1
ATOM 2001 C C . VAL B 1 83 ? 20.469 8.531 -0.112 1 97.62 83 VAL B C 1
ATOM 2003 O O . VAL B 1 83 ? 20.016 7.457 -0.52 1 97.62 83 VAL B O 1
ATOM 2006 N N . LYS B 1 84 ? 21.734 8.664 0.264 1 98.25 84 LYS B N 1
ATOM 2007 C CA . LYS B 1 84 ? 22.656 7.531 0.253 1 98.25 84 LYS B CA 1
ATOM 2008 C C . LYS B 1 84 ? 22.141 6.398 1.137 1 98.25 84 LYS B C 1
ATOM 2010 O O . LYS B 1 84 ? 22.156 5.234 0.737 1 98.25 84 LYS B O 1
ATOM 2015 N N . GLU B 1 85 ? 21.656 6.707 2.312 1 98.5 85 GLU B N 1
ATOM 2016 C CA . GLU B 1 85 ? 21.094 5.703 3.207 1 98.5 85 GLU B CA 1
ATOM 2017 C C . GLU B 1 85 ? 19.859 5.039 2.588 1 98.5 85 GLU B C 1
ATOM 2019 O O . GLU B 1 85 ? 19.656 3.836 2.748 1 98.5 85 GLU B O 1
ATOM 2024 N N . GLN B 1 86 ? 19.016 5.887 1.94 1 98.75 86 GLN B N 1
ATOM 2025 C CA . GLN B 1 86 ? 17.844 5.34 1.271 1 98.75 86 GLN B CA 1
ATOM 2026 C C . GLN B 1 86 ? 18.234 4.316 0.212 1 98.75 86 GLN B C 1
ATOM 2028 O O . GLN B 1 86 ? 17.641 3.238 0.128 1 98.75 86 GLN B O 1
ATOM 2033 N N . PHE B 1 87 ? 19.266 4.648 -0.564 1 98.75 87 PHE B N 1
ATOM 2034 C CA . PHE B 1 87 ? 19.734 3.729 -1.592 1 98.75 87 PHE B CA 1
ATOM 2035 C C . PHE B 1 87 ? 20.234 2.43 -0.967 1 98.75 87 PHE B C 1
ATOM 2037 O O . PHE B 1 87 ? 19.969 1.343 -1.478 1 98.75 87 PHE B O 1
ATOM 2044 N N . ASN B 1 88 ? 20.953 2.535 0.091 1 98.75 88 ASN B N 1
ATOM 2045 C CA . ASN B 1 88 ? 21.453 1.341 0.765 1 98.75 88 ASN B CA 1
ATOM 2046 C C . ASN B 1 88 ? 20.312 0.496 1.323 1 98.75 88 ASN B C 1
ATOM 2048 O O . ASN B 1 88 ? 20.344 -0.733 1.242 1 98.75 88 ASN B O 1
ATOM 2052 N N . CYS B 1 89 ? 19.328 1.135 1.94 1 98.81 89 CYS B N 1
ATOM 2053 C CA . CYS B 1 89 ? 18.156 0.439 2.443 1 98.81 89 CYS B CA 1
ATOM 2054 C C . CYS B 1 89 ? 17.422 -0.278 1.315 1 98.81 89 CYS B C 1
ATOM 2056 O O . CYS B 1 89 ? 17.047 -1.444 1.453 1 98.81 89 CYS B O 1
ATOM 2058 N N . ASP B 1 90 ? 17.219 0.448 0.17 1 98.81 90 ASP B N 1
ATOM 2059 C CA . ASP B 1 90 ? 16.531 -0.125 -0.982 1 98.81 90 ASP B CA 1
ATOM 2060 C C . ASP B 1 90 ? 17.344 -1.271 -1.591 1 98.81 90 ASP B C 1
ATOM 2062 O O . ASP B 1 90 ? 16.766 -2.25 -2.074 1 98.81 90 ASP B O 1
ATOM 2066 N N . MET B 1 91 ? 18.672 -1.149 -1.579 1 98.75 91 MET B N 1
ATOM 2067 C CA . MET B 1 91 ? 19.547 -2.213 -2.059 1 98.75 91 MET B CA 1
ATOM 2068 C C . MET B 1 91 ? 19.312 -3.502 -1.278 1 98.75 91 MET B C 1
ATOM 2070 O O . MET B 1 91 ? 19.203 -4.578 -1.869 1 98.75 91 MET B O 1
ATOM 2074 N N . LYS B 1 92 ? 19.188 -3.41 0.02 1 98.69 92 LYS B N 1
ATOM 2075 C CA . LYS B 1 92 ? 18.969 -4.582 0.865 1 98.69 92 LYS B CA 1
ATOM 2076 C C . LYS B 1 92 ? 17.672 -5.293 0.502 1 98.69 92 LYS B C 1
ATOM 2078 O O . LYS B 1 92 ? 17.641 -6.52 0.376 1 98.69 92 LYS B O 1
ATOM 2083 N N . ILE B 1 93 ? 16.609 -4.523 0.274 1 98.12 93 ILE B N 1
ATOM 2084 C CA . ILE B 1 93 ? 15.297 -5.098 -0.039 1 98.12 93 ILE B CA 1
ATOM 2085 C C . ILE B 1 93 ? 15.367 -5.836 -1.375 1 98.12 93 ILE B C 1
ATOM 2087 O O . ILE B 1 93 ? 14.82 -6.934 -1.514 1 98.12 93 ILE B O 1
ATOM 2091 N N . GLU B 1 94 ? 16.062 -5.219 -2.322 1 98.62 94 GLU B N 1
ATOM 2092 C CA . GLU B 1 94 ? 16.125 -5.805 -3.658 1 98.62 94 GLU B CA 1
ATOM 2093 C C . GLU B 1 94 ? 17 -7.059 -3.672 1 98.62 94 GLU B C 1
ATOM 2095 O O . GLU B 1 94 ? 16.672 -8.039 -4.336 1 98.62 94 GLU B O 1
ATOM 2100 N N . VAL B 1 95 ? 18.109 -7.062 -2.988 1 98.69 95 VAL B N 1
ATOM 2101 C CA . VAL B 1 95 ? 19 -8.219 -2.928 1 98.69 95 VAL B CA 1
ATOM 2102 C C . VAL B 1 95 ? 18.281 -9.383 -2.246 1 98.69 95 VAL B C 1
ATOM 2104 O O . VAL B 1 95 ? 18.391 -10.531 -2.689 1 98.69 95 VAL B O 1
ATOM 2107 N N . GLU B 1 96 ? 17.578 -9.094 -1.189 1 98.75 96 GLU B N 1
ATOM 2108 C CA . GLU B 1 96 ? 16.781 -10.117 -0.512 1 98.75 96 GLU B CA 1
ATOM 2109 C C . GLU B 1 96 ? 15.703 -10.68 -1.428 1 98.75 96 GLU B C 1
ATOM 2111 O O . GLU B 1 96 ? 15.406 -11.875 -1.396 1 98.75 96 GLU B O 1
ATOM 2116 N N . ALA B 1 97 ? 15.055 -9.758 -2.203 1 98.62 97 ALA B N 1
ATOM 2117 C CA . ALA B 1 97 ? 14.039 -10.195 -3.156 1 98.62 97 ALA B CA 1
ATOM 2118 C C . ALA B 1 97 ? 14.633 -11.156 -4.188 1 98.62 97 ALA B C 1
ATOM 2120 O O . ALA B 1 97 ? 14.031 -12.188 -4.496 1 98.62 97 ALA B O 1
ATOM 2121 N N . VAL B 1 98 ? 15.797 -10.812 -4.738 1 98.81 98 VAL B N 1
ATOM 2122 C CA . VAL B 1 98 ? 16.469 -11.648 -5.727 1 98.81 98 VAL B CA 1
ATOM 2123 C C . VAL B 1 98 ? 16.703 -13.039 -5.156 1 98.81 98 VAL B C 1
ATOM 2125 O O . VAL B 1 98 ? 16.406 -14.047 -5.805 1 98.81 98 VAL B O 1
ATOM 2128 N N . ASP B 1 99 ? 17.234 -13.055 -3.953 1 98.75 99 ASP B N 1
ATOM 2129 C CA . ASP B 1 99 ? 17.516 -14.336 -3.295 1 98.75 99 ASP B CA 1
ATOM 2130 C C . ASP B 1 99 ? 16.234 -15.148 -3.117 1 98.75 99 ASP B C 1
ATOM 2132 O O . ASP B 1 99 ? 16.203 -16.328 -3.447 1 98.75 99 ASP B O 1
ATOM 2136 N N . ARG B 1 100 ? 15.172 -14.562 -2.629 1 98.62 100 ARG B N 1
ATOM 2137 C CA . ARG B 1 100 ? 13.891 -15.219 -2.383 1 98.62 100 ARG B CA 1
ATOM 2138 C C . ARG B 1 100 ? 13.289 -15.758 -3.676 1 98.62 100 ARG B C 1
ATOM 2140 O O . ARG B 1 100 ? 12.789 -16.891 -3.713 1 98.62 100 ARG B O 1
ATOM 2147 N N . LEU B 1 101 ? 13.352 -14.906 -4.691 1 98.94 101 LEU B N 1
ATOM 2148 C CA . LEU B 1 101 ? 12.773 -15.281 -5.98 1 98.94 101 LEU B CA 1
ATOM 2149 C C . LEU B 1 101 ? 13.516 -16.484 -6.57 1 98.94 101 LEU B C 1
ATOM 2151 O O . LEU B 1 101 ? 12.891 -17.406 -7.098 1 98.94 101 LEU B O 1
ATOM 2155 N N . ARG B 1 102 ? 14.875 -16.484 -6.484 1 98.88 102 ARG B N 1
ATOM 2156 C CA . ARG B 1 102 ? 15.672 -17.594 -7.02 1 98.88 102 ARG B CA 1
ATOM 2157 C C . ARG B 1 102 ? 15.336 -18.906 -6.312 1 98.88 102 ARG B C 1
ATOM 2159 O O . ARG B 1 102 ? 15.18 -19.938 -6.961 1 98.88 102 ARG B O 1
ATOM 2166 N N . ARG B 1 103 ? 15.203 -18.859 -5.016 1 98.81 103 ARG B N 1
ATOM 2167 C CA . ARG B 1 103 ? 14.836 -20.047 -4.25 1 98.81 103 ARG B CA 1
ATOM 2168 C C . ARG B 1 103 ? 13.461 -20.562 -4.656 1 98.81 103 ARG B C 1
ATOM 2170 O O . ARG B 1 103 ? 13.258 -21.766 -4.809 1 98.81 103 ARG B O 1
ATOM 2177 N N . GLY B 1 104 ? 12.469 -19.609 -4.832 1 98.81 104 GLY B N 1
ATOM 2178 C CA . GLY B 1 104 ? 11.133 -20 -5.25 1 98.81 104 GLY B CA 1
ATOM 2179 C C . GLY B 1 104 ? 11.094 -20.625 -6.633 1 98.81 104 GLY B C 1
ATOM 2180 O O . GLY B 1 104 ? 10.422 -21.641 -6.844 1 98.81 104 GLY B O 1
ATOM 2181 N N . ILE B 1 105 ? 11.828 -20 -7.566 1 98.88 105 ILE B N 1
ATOM 2182 C CA . ILE B 1 105 ? 11.898 -20.5 -8.938 1 98.88 105 ILE B CA 1
ATOM 2183 C C . ILE B 1 105 ? 12.406 -21.938 -8.945 1 98.88 105 ILE B C 1
ATOM 2185 O O . ILE B 1 105 ? 11.828 -22.797 -9.609 1 98.88 105 ILE B O 1
ATOM 2189 N N . GLU B 1 106 ? 13.508 -22.172 -8.195 1 98.81 106 GLU B N 1
ATOM 2190 C CA . GLU B 1 106 ? 14.078 -23.516 -8.133 1 98.81 106 GLU B CA 1
ATOM 2191 C C . GLU B 1 106 ? 13.039 -24.531 -7.66 1 98.81 106 GLU B C 1
ATOM 2193 O O . GLU B 1 106 ? 12.875 -25.578 -8.273 1 98.81 106 GLU B O 1
ATOM 2198 N N . TYR B 1 107 ? 12.312 -24.25 -6.574 1 98.81 107 TYR B N 1
ATOM 2199 C CA . TYR B 1 107 ? 11.312 -25.172 -6.043 1 98.81 107 TYR B CA 1
ATOM 2200 C C . TYR B 1 107 ? 10.172 -25.375 -7.035 1 98.81 107 TYR B C 1
ATOM 2202 O O . TYR B 1 107 ? 9.797 -26.5 -7.336 1 98.81 107 TYR B O 1
ATOM 2210 N N . MET B 1 108 ? 9.625 -24.281 -7.59 1 98.75 108 MET B N 1
ATOM 2211 C CA . MET B 1 108 ? 8.477 -24.344 -8.492 1 98.75 108 MET B CA 1
ATOM 2212 C C . MET B 1 108 ? 8.812 -25.156 -9.734 1 98.75 108 MET B C 1
ATOM 2214 O O . MET B 1 108 ? 7.992 -25.969 -10.188 1 98.75 108 MET B O 1
ATOM 2218 N N . ARG B 1 109 ? 10 -25 -10.258 1 98.5 109 ARG B N 1
ATOM 2219 C CA . ARG B 1 109 ? 10.422 -25.781 -11.422 1 98.5 109 ARG B CA 1
ATOM 2220 C C . ARG B 1 109 ? 10.594 -27.25 -11.055 1 98.5 109 ARG B C 1
ATOM 2222 O O . ARG B 1 109 ? 10.242 -28.125 -11.836 1 98.5 109 ARG B O 1
ATOM 2229 N N . SER B 1 110 ? 11.133 -27.516 -9.859 1 98.62 110 SER B N 1
ATOM 2230 C CA . SER B 1 110 ? 11.383 -28.875 -9.43 1 98.62 110 SER B CA 1
ATOM 2231 C C . SER B 1 110 ? 10.086 -29.688 -9.359 1 98.62 110 SER B C 1
ATOM 2233 O O . SER B 1 110 ? 10.102 -30.906 -9.531 1 98.62 110 SER B O 1
ATOM 2235 N N . ILE B 1 111 ? 8.953 -29.047 -9.148 1 98.06 111 ILE B N 1
ATOM 2236 C CA . ILE B 1 111 ? 7.703 -29.781 -9 1 98.06 111 ILE B CA 1
ATOM 2237 C C . ILE B 1 111 ? 6.832 -29.578 -10.234 1 98.06 111 ILE B C 1
ATOM 2239 O O . ILE B 1 111 ? 5.652 -29.938 -10.242 1 98.06 111 ILE B O 1
ATOM 2243 N N . GLY B 1 112 ? 7.312 -28.875 -11.211 1 97.75 112 GLY B N 1
ATOM 2244 C CA . GLY B 1 112 ? 6.645 -28.75 -12.492 1 97.75 112 GLY B CA 1
ATOM 2245 C C . GLY B 1 112 ? 5.609 -27.641 -12.516 1 97.75 112 GLY B C 1
ATOM 2246 O O . GLY B 1 112 ? 4.734 -27.609 -13.383 1 97.75 112 GLY B O 1
ATOM 2247 N N . ASP B 1 113 ? 5.566 -26.703 -11.562 1 98.06 113 ASP B N 1
ATOM 2248 C CA . ASP B 1 113 ? 4.707 -25.531 -11.586 1 98.06 113 ASP B CA 1
ATOM 2249 C C . ASP B 1 113 ? 5.305 -24.438 -12.453 1 98.06 113 ASP B C 1
ATOM 2251 O O . ASP B 1 113 ? 5.812 -23.438 -11.938 1 98.06 113 ASP B O 1
ATOM 2255 N N . VAL B 1 114 ? 5.113 -24.547 -13.711 1 98.31 114 VAL B N 1
ATOM 2256 C CA . VAL B 1 114 ? 5.762 -23.703 -14.719 1 98.31 114 VAL B CA 1
ATOM 2257 C C . VAL B 1 114 ? 5.207 -22.281 -14.648 1 98.31 114 VAL B C 1
ATOM 2259 O O . VAL B 1 114 ? 5.957 -21.312 -14.75 1 98.31 114 VAL B O 1
ATOM 2262 N N . THR B 1 115 ? 3.922 -22.172 -14.477 1 98.5 115 THR B N 1
ATOM 2263 C CA . THR B 1 115 ? 3.279 -20.859 -14.484 1 98.5 115 THR B CA 1
ATOM 2264 C C . THR B 1 115 ? 3.781 -20 -13.328 1 98.5 115 THR B C 1
ATOM 2266 O O . THR B 1 115 ? 4.176 -18.844 -13.531 1 98.5 115 THR B O 1
ATOM 2269 N N . SER B 1 116 ? 3.791 -20.547 -12.102 1 98.75 116 SER B N 1
ATOM 2270 C CA . SER B 1 116 ? 4.297 -19.812 -10.953 1 98.75 116 SER B CA 1
ATOM 2271 C C . SER B 1 116 ? 5.777 -19.469 -11.117 1 98.75 116 SER B C 1
ATOM 2273 O O . SER B 1 116 ? 6.211 -18.359 -10.781 1 98.75 116 SER B O 1
ATOM 2275 N N . ALA B 1 117 ? 6.566 -20.438 -11.641 1 98.88 117 ALA B N 1
ATOM 2276 C CA . ALA B 1 117 ? 7.984 -20.188 -11.883 1 98.88 117 ALA B CA 1
ATOM 2277 C C . ALA B 1 117 ? 8.188 -19.016 -12.844 1 98.88 117 ALA B C 1
ATOM 2279 O O . ALA B 1 117 ? 9.055 -18.172 -12.617 1 98.88 117 ALA B O 1
ATOM 2280 N N . ARG B 1 118 ? 7.453 -18.922 -13.883 1 98.88 118 ARG B N 1
ATOM 2281 C CA . ARG B 1 118 ? 7.582 -17.859 -14.875 1 98.88 118 ARG B CA 1
ATOM 2282 C C . ARG B 1 118 ? 7.234 -16.5 -14.266 1 98.88 118 ARG B C 1
ATOM 2284 O O . ARG B 1 118 ? 7.863 -15.492 -14.586 1 98.88 118 ARG B O 1
ATOM 2291 N N . ILE B 1 119 ? 6.172 -16.484 -13.414 1 98.88 119 ILE B N 1
ATOM 2292 C CA . ILE B 1 119 ? 5.824 -15.25 -12.703 1 98.88 119 ILE B CA 1
ATOM 2293 C C . ILE B 1 119 ? 7.016 -14.773 -11.883 1 98.88 119 ILE B C 1
ATOM 2295 O O . ILE B 1 119 ? 7.398 -13.602 -11.961 1 98.88 119 ILE B O 1
ATOM 2299 N N . PHE B 1 1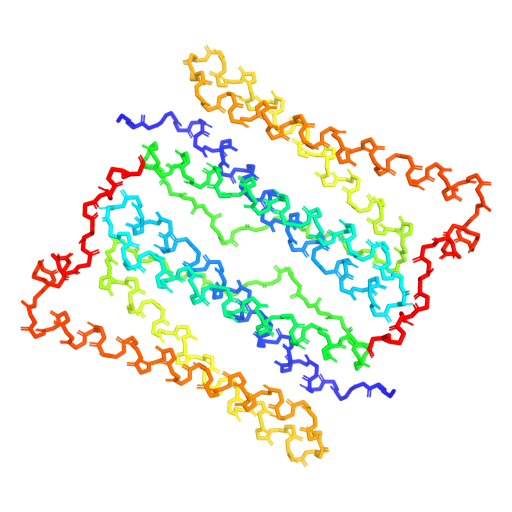20 ? 7.645 -15.695 -11.164 1 98.94 120 PHE B N 1
ATOM 2300 C CA . PHE B 1 120 ? 8.805 -15.352 -10.352 1 98.94 120 PHE B CA 1
ATOM 2301 C C . PHE B 1 120 ? 9.961 -14.891 -11.234 1 98.94 120 PHE B C 1
ATOM 2303 O O . PHE B 1 120 ? 10.688 -13.961 -10.875 1 98.94 120 PHE B O 1
ATOM 2310 N N . GLU B 1 121 ? 10.203 -15.555 -12.336 1 98.94 121 GLU B N 1
ATOM 2311 C CA . GLU B 1 121 ? 11.289 -15.195 -13.25 1 98.94 121 GLU B CA 1
ATOM 2312 C C . GLU B 1 121 ? 11.102 -13.781 -13.797 1 98.94 121 GLU B C 1
ATOM 2314 O O . GLU B 1 121 ? 12.07 -13.031 -13.93 1 98.94 121 GLU B O 1
ATOM 2319 N N . ASP B 1 122 ? 9.883 -13.414 -14.125 1 98.88 122 ASP B N 1
ATOM 2320 C CA . ASP B 1 122 ? 9.602 -12.07 -14.609 1 98.88 122 ASP B CA 1
ATOM 2321 C C . ASP B 1 122 ? 9.883 -11.023 -13.539 1 98.88 122 ASP B C 1
ATOM 2323 O O . ASP B 1 122 ? 10.484 -9.984 -13.82 1 98.88 122 ASP B O 1
ATOM 2327 N N . ILE B 1 123 ? 9.422 -11.289 -12.305 1 98.88 123 ILE B N 1
ATOM 2328 C CA . ILE B 1 123 ? 9.68 -10.367 -11.195 1 98.88 123 ILE B CA 1
ATOM 2329 C C . ILE B 1 123 ? 11.18 -10.289 -10.93 1 98.88 123 ILE B C 1
ATOM 2331 O O . ILE B 1 123 ? 11.719 -9.211 -10.68 1 98.88 123 ILE B O 1
ATOM 2335 N N . LEU B 1 124 ? 11.891 -11.461 -10.977 1 98.88 124 LEU B N 1
ATOM 2336 C CA . LEU B 1 124 ? 13.336 -11.516 -10.766 1 98.88 124 LEU B CA 1
ATOM 2337 C C . LEU B 1 124 ? 14.062 -10.602 -11.742 1 98.88 124 LEU B C 1
ATOM 2339 O O . LEU B 1 124 ? 14.969 -9.859 -11.352 1 98.88 124 LEU B O 1
ATOM 2343 N N . LYS B 1 125 ? 13.688 -10.664 -13 1 98.81 125 LYS B N 1
ATOM 2344 C CA . LYS B 1 125 ? 14.289 -9.805 -14.016 1 98.81 125 LYS B CA 1
ATOM 2345 C C . LYS B 1 125 ? 14.172 -8.336 -13.625 1 98.81 125 LYS B C 1
ATOM 2347 O O . LYS B 1 125 ? 15.148 -7.582 -13.719 1 98.81 125 LYS B O 1
ATOM 2352 N N . ASP B 1 126 ? 13.031 -7.926 -13.156 1 98.56 126 ASP B N 1
ATOM 2353 C CA . ASP B 1 126 ? 12.797 -6.547 -12.75 1 98.56 126 ASP B CA 1
ATOM 2354 C C . ASP B 1 126 ? 13.633 -6.191 -11.516 1 98.56 126 ASP B C 1
ATOM 2356 O O . ASP B 1 126 ? 14.227 -5.117 -11.453 1 98.56 126 ASP B O 1
ATOM 2360 N N . GLU B 1 127 ? 13.641 -7.117 -10.539 1 98.69 127 GLU B N 1
ATOM 2361 C CA . GLU B 1 127 ? 14.406 -6.859 -9.32 1 98.69 127 GLU B CA 1
ATOM 2362 C C . GLU B 1 127 ? 15.898 -6.715 -9.633 1 98.69 127 GLU B C 1
ATOM 2364 O O . GLU B 1 127 ? 16.594 -5.914 -9 1 98.69 127 GLU B O 1
ATOM 2369 N N . GLU B 1 128 ? 16.422 -7.523 -10.539 1 98.69 128 GLU B N 1
ATOM 2370 C CA . GLU B 1 128 ? 17.812 -7.395 -10.945 1 98.69 128 GLU B CA 1
ATOM 2371 C C . GLU B 1 128 ? 18.078 -6.027 -11.57 1 98.69 128 GLU B C 1
ATOM 2373 O O . GLU B 1 128 ? 19.172 -5.461 -11.398 1 98.69 128 GLU B O 1
ATOM 2378 N N . HIS B 1 129 ? 17.125 -5.504 -12.305 1 98.38 129 HIS B N 1
ATOM 2379 C CA . HIS B 1 129 ? 17.266 -4.152 -12.836 1 98.38 129 HIS B CA 1
ATOM 2380 C C . HIS B 1 129 ? 17.266 -3.113 -11.727 1 98.38 129 HIS B C 1
ATOM 2382 O O . HIS B 1 129 ? 17.984 -2.111 -11.812 1 98.38 129 HIS B O 1
ATOM 2388 N N . HIS B 1 130 ? 16.438 -3.297 -10.68 1 98.56 130 HIS B N 1
ATOM 2389 C CA . HIS B 1 130 ? 16.453 -2.4 -9.531 1 98.56 130 HIS B CA 1
ATOM 2390 C C . HIS B 1 130 ? 17.812 -2.41 -8.852 1 98.56 130 HIS B C 1
ATOM 2392 O O . HIS B 1 130 ? 18.344 -1.354 -8.492 1 98.56 130 HIS B O 1
ATOM 2398 N N . VAL B 1 131 ? 18.406 -3.635 -8.688 1 98.62 131 VAL B N 1
ATOM 2399 C CA . VAL B 1 131 ? 19.719 -3.775 -8.086 1 98.62 131 VAL B CA 1
ATOM 2400 C C . VAL B 1 131 ? 20.75 -3.014 -8.922 1 98.62 131 VAL B C 1
ATOM 2402 O O . VAL B 1 131 ? 21.547 -2.248 -8.375 1 98.62 131 VAL B O 1
ATOM 2405 N N . ASP B 1 132 ? 20.734 -3.205 -10.227 1 98.56 132 ASP B N 1
ATOM 2406 C CA . ASP B 1 132 ? 21.672 -2.545 -11.133 1 98.56 132 ASP B CA 1
ATOM 2407 C C . ASP B 1 132 ? 21.562 -1.025 -11.016 1 98.56 132 ASP B C 1
ATOM 2409 O O . ASP B 1 132 ? 22.578 -0.331 -10.961 1 98.56 132 ASP B O 1
ATOM 2413 N N . TYR B 1 133 ? 20.359 -0.486 -11.031 1 98.56 133 TYR B N 1
ATOM 2414 C CA . TYR B 1 133 ? 20.125 0.946 -10.875 1 98.56 133 TYR B CA 1
ATOM 2415 C C . TYR B 1 133 ? 20.734 1.458 -9.578 1 98.56 133 TYR B C 1
ATOM 2417 O O . TYR B 1 133 ? 21.469 2.455 -9.57 1 98.56 133 TYR B O 1
ATOM 2425 N N . LEU B 1 134 ? 20.469 0.76 -8.484 1 98.69 134 LEU B N 1
ATOM 2426 C CA . LEU B 1 134 ? 20.922 1.192 -7.168 1 98.69 134 LEU B CA 1
ATOM 2427 C C . LEU B 1 134 ? 22.453 1.133 -7.078 1 98.69 134 LEU B C 1
ATOM 2429 O O . LEU B 1 134 ? 23.078 2.016 -6.484 1 98.69 134 LEU B O 1
ATOM 2433 N N . GLU B 1 135 ? 23.078 0.069 -7.633 1 98.56 135 GLU B N 1
ATOM 2434 C CA . GLU B 1 135 ? 24.531 -0.016 -7.707 1 98.56 135 GLU B CA 1
ATOM 2435 C C . GLU B 1 135 ? 25.109 1.188 -8.438 1 98.56 135 GLU B C 1
ATOM 2437 O O . GLU B 1 135 ? 26.094 1.777 -7.988 1 98.56 135 GLU B O 1
ATOM 2442 N N . THR B 1 136 ? 24.5 1.505 -9.562 1 98.31 136 THR B N 1
ATOM 2443 C CA . THR B 1 136 ? 24.953 2.633 -10.367 1 98.31 136 THR B CA 1
ATOM 2444 C C . THR B 1 136 ? 24.875 3.934 -9.57 1 98.31 136 THR B C 1
ATOM 2446 O O . THR B 1 136 ? 25.812 4.727 -9.562 1 98.31 136 THR B O 1
ATOM 2449 N N . GLN B 1 137 ? 23.734 4.203 -8.906 1 97.94 137 GLN B N 1
ATOM 2450 C CA . GLN B 1 137 ? 23.531 5.426 -8.141 1 97.94 137 GLN B CA 1
ATOM 2451 C C . GLN B 1 137 ? 24.516 5.523 -6.984 1 97.94 137 GLN B C 1
ATOM 2453 O O . GLN B 1 137 ? 25.094 6.586 -6.738 1 97.94 137 GLN B O 1
ATOM 2458 N N . LEU B 1 138 ? 24.703 4.375 -6.285 1 98.19 138 LEU B N 1
ATOM 2459 C CA . LEU B 1 138 ? 25.656 4.355 -5.172 1 98.19 138 LEU B CA 1
ATOM 2460 C C . LEU B 1 138 ? 27.078 4.594 -5.66 1 98.19 138 LEU B C 1
ATOM 2462 O O . LEU B 1 138 ? 27.844 5.289 -5.004 1 98.19 138 LEU B O 1
ATOM 2466 N N . HIS B 1 139 ? 27.453 4.039 -6.77 1 98 139 HIS B N 1
ATOM 2467 C CA . HIS B 1 139 ? 28.766 4.277 -7.367 1 98 139 HIS B CA 1
ATOM 2468 C C . HIS B 1 139 ? 28.938 5.75 -7.723 1 98 139 HIS B C 1
ATOM 2470 O O . HIS B 1 139 ? 30.016 6.32 -7.488 1 98 139 HIS B O 1
ATOM 2476 N N . LEU B 1 140 ? 27.891 6.355 -8.32 1 97 140 LEU B N 1
ATOM 2477 C CA . LEU B 1 140 ? 27.938 7.773 -8.672 1 97 140 LEU B CA 1
ATOM 2478 C C . LEU B 1 140 ? 28.156 8.633 -7.43 1 97 140 LEU B C 1
ATOM 2480 O O . LEU B 1 140 ? 28.922 9.594 -7.457 1 97 140 LEU B O 1
ATOM 2484 N N . ILE B 1 141 ? 27.453 8.297 -6.328 1 97.19 141 ILE B N 1
ATOM 2485 C CA . ILE B 1 141 ? 27.625 9.031 -5.078 1 97.19 141 ILE B CA 1
ATOM 2486 C C . ILE B 1 141 ? 29.047 8.883 -4.582 1 97.19 141 ILE B C 1
ATOM 2488 O O . ILE B 1 141 ? 29.672 9.852 -4.133 1 97.19 141 ILE B O 1
ATOM 2492 N N . GLU B 1 142 ? 29.609 7.66 -4.656 1 96.88 142 GLU B N 1
ATOM 2493 C CA . GLU B 1 142 ? 30.984 7.387 -4.219 1 96.88 142 GLU B CA 1
ATOM 2494 C C . GLU B 1 142 ? 32 8.148 -5.062 1 96.88 142 GLU B C 1
ATOM 2496 O O . GLU B 1 142 ? 33 8.656 -4.539 1 96.88 142 GLU B O 1
ATOM 2501 N N . THR B 1 143 ? 31.766 8.328 -6.305 1 96.69 143 THR B N 1
ATOM 2502 C CA . THR B 1 143 ? 32.719 8.922 -7.246 1 96.69 143 THR B CA 1
ATOM 2503 C C . THR B 1 143 ? 32.625 10.445 -7.223 1 96.69 143 THR B C 1
ATOM 2505 O O . THR B 1 143 ? 33.656 11.125 -7.191 1 96.69 143 THR B O 1
ATOM 2508 N N . LEU B 1 144 ? 31.406 10.953 -7.195 1 95.75 144 LEU B N 1
ATOM 2509 C CA . LEU B 1 144 ? 31.188 12.391 -7.328 1 95.75 144 LEU B CA 1
ATOM 2510 C C . LEU B 1 144 ? 31.203 13.07 -5.965 1 95.75 144 LEU B C 1
ATOM 2512 O O . LEU B 1 144 ? 31.531 14.258 -5.859 1 95.75 144 LEU B O 1
ATOM 2516 N N . GLY B 1 145 ? 30.844 12.258 -4.945 1 95.62 145 GLY B N 1
ATOM 2517 C CA . GLY B 1 145 ? 30.469 12.828 -3.662 1 95.62 145 GLY B CA 1
ATOM 2518 C C . GLY B 1 145 ? 28.984 13.164 -3.574 1 95.62 145 GLY B C 1
ATOM 2519 O O . GLY B 1 145 ? 28.359 13.5 -4.582 1 95.62 145 GLY B O 1
ATOM 2520 N N . GLU B 1 146 ? 28.406 13.016 -2.43 1 93.12 146 GLU B N 1
ATOM 2521 C CA . GLU B 1 146 ? 26.969 13.148 -2.211 1 93.12 146 GLU B CA 1
ATOM 2522 C C . GLU B 1 146 ? 26.484 14.523 -2.641 1 93.12 146 GLU B C 1
ATOM 2524 O O . GLU B 1 146 ? 25.391 14.648 -3.215 1 93.12 146 GLU B O 1
ATOM 2529 N N . GLN B 1 147 ? 27.266 15.586 -2.414 1 92.94 147 GLN B N 1
ATOM 2530 C CA . GLN B 1 147 ? 26.844 16.953 -2.709 1 92.94 147 GLN B CA 1
ATOM 2531 C C . GLN B 1 147 ? 26.656 17.156 -4.211 1 92.94 147 GLN B C 1
ATOM 2533 O O . GLN B 1 147 ? 25.625 17.672 -4.648 1 92.94 147 GLN B O 1
ATOM 2538 N N . LEU B 1 148 ? 27.641 16.75 -4.984 1 93.25 148 LEU B N 1
ATOM 2539 C CA . LEU B 1 148 ? 27.562 16.891 -6.434 1 93.25 148 LEU B CA 1
ATOM 2540 C C . LEU B 1 148 ? 26.469 15.984 -7.008 1 93.25 148 LEU B C 1
ATOM 2542 O O . LEU B 1 148 ? 25.781 16.375 -7.957 1 93.25 148 LEU B O 1
ATOM 2546 N N . TYR B 1 149 ? 26.359 14.828 -6.457 1 95.62 149 TYR B N 1
ATOM 2547 C CA . TYR B 1 149 ? 25.297 13.922 -6.879 1 95.62 149 TYR B CA 1
ATOM 2548 C C . TYR B 1 149 ? 23.922 14.562 -6.695 1 95.62 149 TYR B C 1
ATOM 2550 O O . TYR B 1 149 ? 23.109 14.562 -7.617 1 95.62 149 TYR B O 1
ATOM 2558 N N . LEU B 1 150 ? 23.688 15.078 -5.512 1 93.62 150 LEU B N 1
ATOM 2559 C CA . LEU B 1 150 ? 22.391 15.648 -5.168 1 93.62 150 LEU B CA 1
ATOM 2560 C C . LEU B 1 150 ? 22.078 16.859 -6.043 1 93.62 150 LEU B C 1
ATOM 2562 O O . LEU B 1 150 ? 20.922 17.109 -6.371 1 93.62 150 LEU B O 1
ATOM 2566 N N . GLN B 1 151 ? 23.109 17.578 -6.469 1 89.12 151 GLN B N 1
ATOM 2567 C CA . GLN B 1 151 ? 22.922 18.703 -7.367 1 89.12 151 GLN B CA 1
ATOM 2568 C C . GLN B 1 151 ? 22.328 18.25 -8.703 1 89.12 151 GLN B C 1
ATOM 2570 O O . GLN B 1 151 ? 21.516 18.969 -9.305 1 89.12 151 GLN B O 1
ATOM 2575 N N . ASN B 1 152 ? 22.719 17.094 -9.117 1 85.44 152 ASN B N 1
ATOM 2576 C CA . ASN B 1 152 ? 22.25 16.547 -10.391 1 85.44 152 ASN B CA 1
ATOM 2577 C C . ASN B 1 152 ? 20.797 16.109 -10.32 1 85.44 152 ASN B C 1
ATOM 2579 O O . ASN B 1 152 ? 20.125 15.992 -11.352 1 85.44 152 ASN B O 1
ATOM 2583 N N . VAL B 1 153 ? 20.297 15.945 -9.094 1 81.44 153 VAL B N 1
ATOM 2584 C CA . VAL B 1 153 ? 18.969 15.367 -8.984 1 81.44 153 VAL B CA 1
ATOM 2585 C C . VAL B 1 153 ? 18 16.406 -8.43 1 81.44 153 VAL B C 1
ATOM 2587 O O . VAL B 1 153 ? 16.859 16.094 -8.094 1 81.44 153 VAL B O 1
ATOM 2590 N N . THR B 1 154 ? 18.5 17.578 -8.305 1 80.56 154 THR B N 1
ATOM 2591 C CA . THR B 1 154 ? 17.656 18.688 -7.891 1 80.56 154 THR B CA 1
ATOM 2592 C C . THR B 1 154 ? 17.016 19.359 -9.102 1 80.56 154 THR B C 1
ATOM 2594 O O . THR B 1 154 ? 17.625 19.453 -10.164 1 80.56 154 THR B O 1
ATOM 2597 N N . GLU B 1 155 ? 15.711 19.312 -9.133 1 72.75 155 GLU B N 1
ATOM 2598 C CA . GLU B 1 155 ? 15.07 20.141 -10.148 1 72.75 155 GLU B CA 1
ATOM 2599 C C . GLU B 1 155 ? 14.32 21.312 -9.5 1 72.75 155 GLU B C 1
ATOM 2601 O O . GLU B 1 155 ? 13.703 21.156 -8.453 1 72.75 155 GLU B O 1
ATOM 2606 N N . HIS B 1 156 ? 14.742 22.547 -10.008 1 66.12 156 HIS B N 1
ATOM 2607 C CA . HIS B 1 156 ? 13.922 23.688 -9.633 1 66.12 156 HIS B CA 1
ATOM 2608 C C . HIS B 1 156 ? 12.492 23.531 -10.125 1 66.12 156 HIS B C 1
ATOM 2610 O O . HIS B 1 156 ? 12.266 23.062 -11.242 1 66.12 156 HIS B O 1
ATOM 2616 N N . PRO B 1 157 ? 11.586 23.531 -9.102 1 58.09 157 PRO B N 1
ATOM 2617 C CA . PRO B 1 157 ? 10.195 23.406 -9.539 1 58.09 157 PRO B CA 1
ATOM 2618 C C . PRO B 1 157 ? 9.891 24.219 -10.789 1 58.09 157 PRO B C 1
ATOM 2620 O O . PRO B 1 157 ? 10.422 25.312 -10.961 1 58.09 157 PRO B O 1
ATOM 262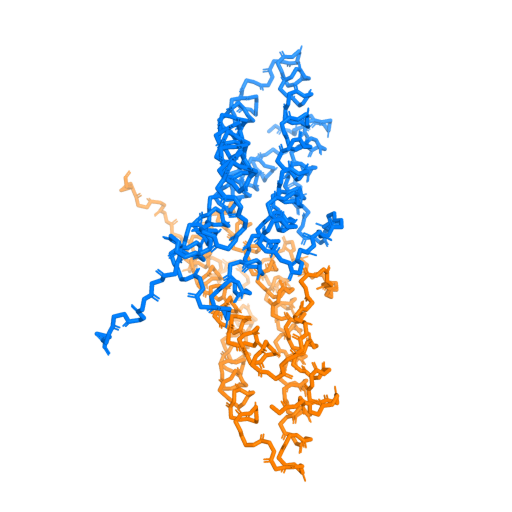3 N N . GLU B 1 158 ? 9.805 23.453 -11.789 1 49.47 158 GLU B N 1
ATOM 2624 C CA . GLU B 1 158 ? 9.328 24.266 -12.906 1 49.47 158 GLU B CA 1
ATOM 2625 C C . GLU B 1 158 ? 8.031 24.984 -12.555 1 49.47 158 GLU B C 1
ATOM 2627 O O . GLU B 1 158 ? 7.238 24.5 -11.75 1 49.47 158 GLU B O 1
ATOM 2632 N N . ALA B 1 159 ? 8.219 26.312 -12.5 1 47.94 159 ALA B N 1
ATOM 2633 C CA . ALA B 1 159 ? 7.012 27.125 -12.367 1 47.94 159 ALA B CA 1
ATOM 2634 C C . ALA B 1 159 ? 5.816 26.438 -13.023 1 47.94 159 ALA B C 1
ATOM 2636 O O . ALA B 1 159 ? 5.895 26.016 -14.18 1 47.94 159 ALA B O 1
ATOM 2637 N N . GLY B 1 160 ? 5.434 25.328 -12.539 1 37.19 160 GLY B N 1
ATOM 2638 C CA . GLY B 1 160 ? 4.164 24.938 -13.117 1 37.19 160 GLY B CA 1
ATOM 2639 C C . GLY B 1 160 ? 2.996 25.766 -12.625 1 37.19 160 GLY B C 1
ATOM 2640 O O . GLY B 1 160 ? 3.105 26.469 -11.609 1 37.19 160 GLY B O 1
#

InterPro domains:
  IPR002024 Bacterioferritin [PIRSF002560] (1-155)
  IPR002024 Bacterioferritin [PR00601] (3-22)
  IPR002024 Bacterioferritin [PR00601] (23-43)
  IPR002024 Bacterioferritin [PR00601] (44-64)
  IPR002024 Bacterioferritin [PR00601] (65-85)
  IPR002024 Bacterioferritin [PR00601] (86-106)
  IPR002024 Bacterioferritin [PR00601] (107-127)
  IPR002024 Bacterioferritin [PR00601] (128-149)
  IPR002024 Bacterioferritin [TIGR00754] (1-154)
  IPR002024 Bacterioferritin [cd00907] (2-151)
  IPR008331 Ferritin/DPS domain [PF00210] (9-142)
  IPR009040 Ferritin-like diiron domain [PS50905] (1-145)
  IPR009078 Ferritin-like superfamily [SSF47240] (1-152)
  IPR012347 Ferritin-like [G3DSA:1.20.1260.10] (1-157)

Sequence (320 aa):
MQGDTRVIEFLNEQLTAELTAINQYFLHAKMQENWGYTKLAAHTRYESIDEMKHAEVLTDRILFLEGLPNFQKLFPLRIGETVKEQFNCDMKIEVEAVDRLRRGIEYMRSIGDVTSARIFEDILKDEEHHVDYLETQLHLIETLGEQLYLQNVTEHPEAGMQGDTRVIEFLNEQLTAELTAINQYFLHAKMQENWGYTKLAAHTRYESIDEMKHAEVLTDRILFLEGLPNFQKLFPLRIGETVKEQFNCDMKIEVEAVDRLRRGIEYMRSIGDVTSARIFEDILKDEEHHVDYLETQLHLIETLGEQLYLQNVTEHPEAG

Secondary structure (DSSP, 8-state):
-PPPHHHHHHHHHHHHHHHHHHHHHHHHHHHHHHTT-HHHHHHHHHHHHHHHHHHHHHHHHHHHTT-----S--PPP---SSHHHHHHHHHHHHHHHHHHHHHHHHHHHHTT-HHHHHHHHHHHHHHHHHHHHHHHHHHHHHHH-HHHHHHHT-------/-PPPHHHHHHHHHHHHHHHHHHHHHHHHHHHHHHTT-HHHHHHHHHHHHHHHHHHHHHHHHHHHTT-----S--PPP---SSHHHHHHHHHHHHHHHHHHHHHHHHHHHHTT-HHHHHHHHHHHHHHHHHHHHHHHHHHHHHHH-HHHHHHHT-------

Radius of gyration: 21.27 Å; Cα contacts (8 Å, |Δi|>4): 412; chains: 2; bounding box: 66×57×44 Å

Organism: NCBI:txid175570

Nearest PDB structures (foldseek):
  5zur-assembly1_B  TM=9.957E-01  e=7.558E-15  Achromobacter sp. DH1f
  5d8r-assembly1_I  TM=9.904E-01  e=6.504E-15  Pseudomonas aeruginosa PAO1
  4am2-assembly1_A  TM=9.933E-01  e=8.782E-15  Blastochloris viridis
  3fvb-assembly1_A  TM=9.901E-01  e=5.878E-14  Brucella abortus 2308
  8sqq-assembly1_A  TM=9.886E-01  e=1.071E-13  Brucella abortus 2308

Solvent-accessible surface area (backbone atoms only — not comparable to full-atom values): 16386 Å² total; per-residue (Å²): 113,81,46,57,65,68,56,49,49,46,46,39,51,52,31,17,50,24,54,28,46,24,43,41,29,40,52,50,15,52,51,31,40,73,72,42,27,43,57,52,14,52,53,32,37,51,51,17,52,53,29,48,54,5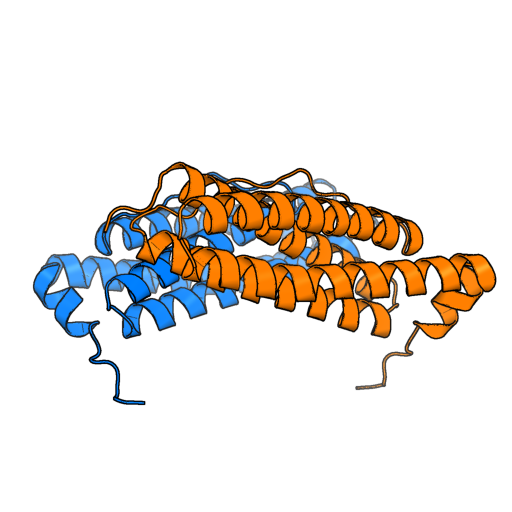2,33,49,56,42,40,51,50,28,46,70,26,71,44,78,67,58,76,76,57,61,59,88,67,59,83,44,93,43,72,71,45,32,45,53,35,51,42,52,56,31,53,52,46,42,54,53,33,52,55,41,30,54,53,28,51,74,72,64,39,56,70,65,21,51,53,34,50,55,51,38,56,52,35,53,50,52,41,51,52,42,52,51,54,53,50,46,30,70,70,63,31,61,69,57,42,49,57,72,29,45,49,76,76,65,86,117,114,80,47,59,66,68,56,49,50,45,45,39,51,51,31,17,50,24,56,29,46,24,43,42,28,41,51,50,14,52,50,30,40,73,72,44,25,42,57,50,14,52,54,34,37,49,51,17,52,52,28,48,54,51,32,48,56,40,41,52,52,28,46,69,28,71,46,77,65,58,76,75,59,61,60,88,66,59,82,43,93,43,70,70,45,32,46,54,36,51,41,51,54,32,52,51,46,43,53,53,34,53,56,41,30,53,54,27,52,73,73,65,38,56,68,64,22,50,55,35,51,56,50,37,55,51,35,52,50,52,42,52,50,42,51,52,52,52,48,46,29,71,73,62,31,60,70,59,44,50,59,74,30,45,49,76,76,65,86,116